Protein AF-A0A6A3EQ12-F1 (afdb_monomer)

Nearest PDB structures (foldseek):
  4ayx-assembly1_A  TM=7.016E-01  e=2.281E-07  Homo sapiens
  6uzl-assembly1_B  TM=5.992E-01  e=1.467E-06  Escherichia coli
  8qoe-assembly1_A  TM=7.343E-01  e=1.230E-05  Bacillus subtilis
  3g6b-assembly1_A  TM=2.646E-01  e=1.645E+00  Thermotoga maritima
  8i4v-assembly1_B  TM=2.136E-01  e=8.240E-01  Saccharomyces cerevisiae S288C

Solvent-accessible surface area (backbone atoms only — not comparable to full-atom values): 14958 Å² total; per-residue (Å²): 110,93,57,56,38,71,76,58,48,55,32,85,88,37,32,67,72,63,39,53,54,46,48,53,51,29,48,50,45,51,48,50,54,52,58,50,46,51,52,45,51,51,52,51,53,51,50,51,52,52,40,51,54,53,23,49,70,63,32,55,69,62,41,50,53,51,58,66,49,43,62,56,53,51,49,47,51,50,52,52,52,50,51,54,51,50,51,52,50,51,61,76,62,34,63,37,57,52,51,35,49,51,53,49,51,54,47,61,78,40,40,69,58,38,62,74,69,64,41,58,67,61,51,51,51,54,42,49,52,30,48,52,57,40,50,55,51,49,48,54,50,48,52,53,48,49,51,52,50,50,51,46,54,46,52,53,53,51,52,53,51,51,52,52,53,54,51,49,50,36,38,74,73,64,78,42,54,70,65,40,54,52,51,39,50,49,42,54,50,55,46,52,52,53,54,50,61,53,59,78,71,62,74,58,65,72,58,45,53,49,27,49,52,54,52,48,55,59,69,73,53,78,42,96,56,51,84,80,57,84,81,74,88,82,74,96,73,82,91,79,87,83,86,73,79,72,49,81,64,78,68,88,65,62,83,76,84,72,75,61,82,68,77

InterPro domains:
  IPR011527 ABC transporter type 1, transmembrane domain [PF00664] (1-190)
  IPR011527 ABC transporter type 1, transmembrane domain [PS50929] (1-207)
  IPR036640 ABC transporter type 1, transmembrane domain superfamily [G3DSA:1.20.1560.10] (1-230)
  IPR036640 ABC transporter type 1, transmembrane domain superfamily [SSF90123] (1-224)
  IPR039421 Type 1 protein exporter [PTHR43394] (1-247)

pLDDT: mean 83.01, std 10.3, range [41.69, 94.12]

Foldseek 3Di:
DVQADPLVCLDPVNPPVVVVVLLVVLVVLLVCQVVVVVVLVVVLVVLVVVLLVQLCVQDPVLSVLCVVCVVVLVVLVVVLVVLVVVLVVCLVVLVLVVVLVVLVVVCVVCVVVCVVVVCVVVSVVSSVVSVVVSVVVVVVSVVVSVVSVVVSVVVVVVSVVVSCVVVVVCCVVVVHPPVSSVSSVVSVVVSVVSVVVSVVSDDDVVSSVVSVCSNCVVVVDDHPDGPPDPPDDDDPDDPPDDDDDQDWDDRDNPPDDDTPGGD

Organism: NCBI:txid53985

Sequence (263 aa):
MMRQEVGWFDLKENASGSLVSRLATDSAILQSMTSDFLNRSLMTATTFIIIFAIAFYYSWQMTLLMIATTPFLVGVNRIRLQHMAGQMNAKKNNDADAAAATLLSEAIDSIRTVASFGMEKSLVAQYTSFLNVSNEQDKKAGVSGGVAFGLSQGMTFWVLSFVFYIGGIWVSHGTITFEDLFVVLMVFMLGSFSVSMASHGSVDGSKAKRAAANVFKIIDRVPEIDATSTAGVVLPSIQGDIDFQAAHLRVPDAAARHHLPGL

Structure (mmCIF, N/CA/C/O backbone):
data_AF-A0A6A3EQ12-F1
#
_entry.id   AF-A0A6A3EQ12-F1
#
loop_
_atom_site.group_PDB
_atom_site.id
_atom_site.type_symbol
_atom_site.label_atom_id
_atom_site.label_alt_id
_atom_site.label_comp_id
_atom_site.label_asym_id
_atom_site.label_entity_id
_atom_site.label_seq_id
_atom_site.pdbx_PDB_ins_code
_atom_site.Cartn_x
_atom_site.Cartn_y
_atom_site.Cartn_z
_atom_site.occupancy
_atom_site.B_iso_or_equiv
_atom_site.auth_seq_id
_atom_site.auth_comp_id
_atom_site.auth_asym_id
_atom_site.auth_atom_id
_atom_site.pdbx_PDB_model_num
ATOM 1 N N . MET A 1 1 ? 10.908 -16.886 -27.172 1.00 76.12 1 MET A N 1
ATOM 2 C CA . MET A 1 1 ? 12.04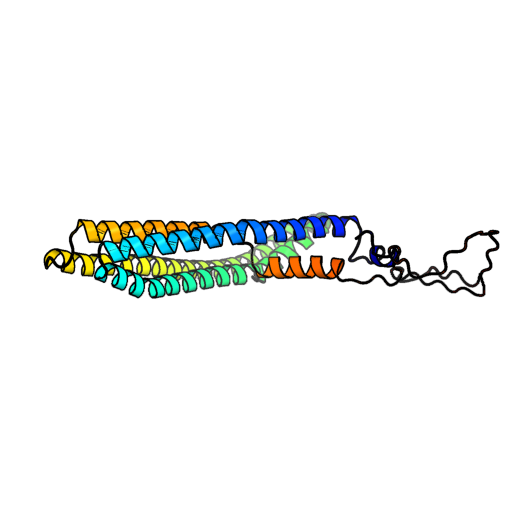6 -16.120 -27.733 1.00 76.12 1 MET A CA 1
ATOM 3 C C . MET A 1 1 ? 12.713 -16.841 -28.894 1.00 76.12 1 MET A C 1
ATOM 5 O O . MET A 1 1 ? 12.809 -16.229 -29.939 1.00 76.12 1 MET A O 1
ATOM 9 N N . MET A 1 2 ? 13.075 -18.125 -28.774 1.00 83.25 2 MET A N 1
ATOM 10 C CA . MET A 1 2 ? 13.743 -18.889 -29.854 1.00 83.25 2 MET A CA 1
ATOM 11 C C . MET A 1 2 ? 12.960 -19.006 -31.177 1.00 83.25 2 MET A C 1
ATOM 13 O O . MET A 1 2 ? 13.541 -19.339 -32.198 1.00 83.25 2 MET A O 1
ATOM 17 N N . ARG A 1 3 ? 11.647 -18.750 -31.159 1.00 84.19 3 ARG A N 1
ATOM 18 C CA . ARG A 1 3 ? 10.779 -18.750 -32.345 1.00 84.19 3 ARG A CA 1
ATOM 19 C C . ARG A 1 3 ? 10.830 -17.434 -33.141 1.00 84.19 3 ARG A C 1
ATOM 21 O O . ARG A 1 3 ? 10.355 -17.402 -34.263 1.00 84.19 3 ARG A O 1
ATOM 28 N N . GLN A 1 4 ? 11.356 -16.353 -32.559 1.00 85.81 4 GLN A N 1
ATOM 29 C CA . GLN A 1 4 ? 11.363 -15.031 -33.192 1.00 85.81 4 GLN A CA 1
ATOM 30 C C . GLN A 1 4 ? 12.498 -14.922 -34.226 1.00 85.81 4 GLN A C 1
ATOM 32 O O . GLN A 1 4 ? 13.574 -15.485 -34.026 1.00 85.81 4 GLN A O 1
ATOM 37 N N . GLU A 1 5 ? 12.263 -14.199 -35.318 1.00 85.19 5 GLU A N 1
ATOM 38 C CA . GLU A 1 5 ? 13.224 -14.005 -36.405 1.00 85.19 5 GLU A CA 1
ATOM 39 C C . GLU A 1 5 ? 14.349 -13.014 -36.055 1.00 85.19 5 GLU A C 1
ATOM 41 O O . GLU A 1 5 ? 14.218 -12.183 -35.157 1.00 85.19 5 GLU A O 1
ATOM 46 N N . VAL A 1 6 ? 15.455 -13.064 -36.806 1.00 83.62 6 VAL A N 1
ATOM 47 C CA . VAL A 1 6 ? 16.656 -12.241 -36.551 1.00 83.62 6 VAL A CA 1
ATOM 48 C C . VAL A 1 6 ? 16.343 -10.740 -36.575 1.00 83.62 6 VAL A C 1
ATOM 50 O O . VAL A 1 6 ? 16.742 -10.023 -35.662 1.00 83.62 6 VAL A O 1
ATOM 53 N N . GLY A 1 7 ? 15.531 -10.280 -37.534 1.00 80.88 7 GLY A N 1
ATOM 54 C CA . GLY A 1 7 ? 15.150 -8.866 -37.645 1.00 80.88 7 GLY A CA 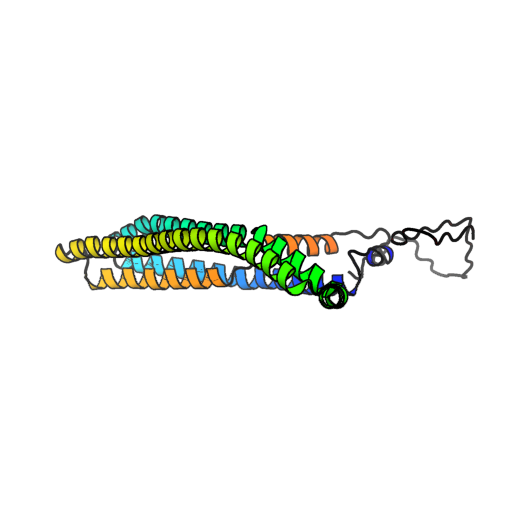1
ATOM 55 C C . GLY A 1 7 ? 14.368 -8.326 -36.441 1.00 80.88 7 GLY A C 1
ATOM 56 O O . GLY A 1 7 ? 14.345 -7.119 -36.211 1.00 80.88 7 GLY A O 1
ATOM 57 N N . TRP A 1 8 ? 13.760 -9.199 -35.631 1.00 83.00 8 TRP A N 1
ATOM 58 C CA . TRP A 1 8 ? 13.114 -8.794 -34.385 1.00 83.00 8 TRP A CA 1
ATOM 59 C C . TRP A 1 8 ? 14.125 -8.456 -33.286 1.00 83.00 8 TRP A C 1
ATOM 61 O O . TRP A 1 8 ? 13.878 -7.533 -32.508 1.00 83.00 8 TRP A O 1
ATOM 71 N N . PHE A 1 9 ? 15.248 -9.179 -33.229 1.00 84.81 9 PHE A N 1
ATOM 72 C CA . PHE A 1 9 ? 16.345 -8.925 -32.289 1.00 84.81 9 PHE A CA 1
ATOM 73 C C . PHE A 1 9 ? 17.201 -7.722 -32.689 1.00 84.81 9 PHE A C 1
ATOM 75 O O . PHE A 1 9 ? 17.833 -7.128 -31.816 1.00 84.81 9 PHE A O 1
ATOM 82 N N . ASP A 1 10 ? 17.192 -7.354 -33.973 1.00 81.81 10 ASP A N 1
ATOM 83 C CA . ASP A 1 10 ? 17.890 -6.166 -34.463 1.00 81.81 10 ASP A CA 1
ATOM 84 C C . ASP A 1 10 ? 17.254 -4.871 -33.938 1.00 81.81 10 ASP A C 1
ATOM 86 O O . ASP A 1 10 ? 17.959 -3.891 -33.756 1.00 81.81 10 ASP A O 1
ATOM 90 N N . LEU A 1 11 ? 15.953 -4.854 -33.619 1.00 80.00 11 LEU A N 1
ATOM 91 C CA . LEU A 1 11 ? 15.287 -3.670 -33.066 1.00 80.00 11 LEU A CA 1
ATOM 92 C C . LEU A 1 11 ? 15.929 -3.230 -31.740 1.00 80.00 11 LEU A C 1
ATOM 94 O O . LEU A 1 11 ? 16.000 -4.013 -30.790 1.00 80.00 11 LEU A O 1
ATOM 98 N N . LYS A 1 12 ? 16.262 -1.935 -31.612 1.00 75.56 12 LYS A N 1
ATOM 99 C CA . LYS A 1 12 ? 16.800 -1.342 -30.361 1.00 75.56 12 LYS A CA 1
ATOM 100 C C . LYS A 1 12 ? 16.021 -1.703 -29.089 1.00 75.56 12 LYS A C 1
ATOM 102 O O . LYS A 1 12 ? 16.614 -1.821 -28.018 1.00 75.56 12 LYS A O 1
ATOM 107 N N . GLU A 1 13 ? 14.703 -1.865 -29.185 1.00 75.19 13 GLU A N 1
ATOM 108 C CA . GLU A 1 13 ? 13.840 -2.226 -28.050 1.00 75.19 13 GLU A CA 1
ATOM 109 C C . GLU A 1 13 ? 14.015 -3.681 -27.577 1.00 75.19 13 GLU A C 1
ATOM 111 O O . GLU A 1 13 ? 13.716 -3.985 -26.420 1.00 75.19 13 GLU A O 1
ATOM 116 N N . ASN A 1 14 ? 14.513 -4.566 -28.445 1.00 81.12 14 ASN A N 1
ATOM 117 C CA . ASN A 1 14 ? 14.609 -6.013 -28.234 1.00 81.12 14 ASN A CA 1
ATOM 118 C C . ASN A 1 14 ? 16.056 -6.514 -28.139 1.00 81.12 14 ASN A C 1
ATOM 120 O O . ASN A 1 14 ? 16.300 -7.715 -28.279 1.00 81.12 14 ASN A O 1
ATOM 124 N N . ALA A 1 15 ? 17.010 -5.614 -27.878 1.00 81.81 15 ALA A N 1
ATOM 125 C CA . ALA A 1 15 ? 18.405 -5.980 -27.682 1.00 81.81 15 ALA A CA 1
ATOM 126 C C . ALA A 1 15 ? 18.526 -7.143 -26.677 1.00 81.81 15 ALA A C 1
ATOM 128 O O . ALA A 1 15 ? 17.951 -7.115 -25.588 1.00 81.81 15 ALA A O 1
ATOM 129 N N . SER A 1 16 ? 19.281 -8.179 -27.038 1.00 79.69 16 SER A N 1
ATOM 130 C CA . SER A 1 16 ? 19.284 -9.473 -26.338 1.00 79.69 16 SER A CA 1
ATOM 131 C C . SER A 1 16 ? 19.508 -9.366 -24.821 1.00 79.69 16 SER A C 1
ATOM 133 O O . SER A 1 16 ? 18.798 -10.003 -24.044 1.00 79.69 16 SER A O 1
ATOM 135 N N . GLY A 1 17 ? 20.437 -8.514 -24.377 1.00 83.19 17 GLY A N 1
ATOM 136 C CA . GLY A 1 17 ? 20.725 -8.308 -22.953 1.00 83.19 17 GLY A CA 1
ATOM 137 C C . GLY A 1 17 ? 19.593 -7.623 -22.176 1.00 83.19 17 GLY A C 1
ATOM 138 O O . GLY A 1 17 ? 19.236 -8.067 -21.082 1.00 83.19 17 GLY A O 1
ATOM 139 N N . SER A 1 18 ? 18.993 -6.566 -22.735 1.00 82.50 18 SER A N 1
ATOM 140 C CA . SER A 1 18 ? 17.875 -5.864 -22.087 1.00 82.50 18 SER A CA 1
ATOM 141 C C . SER A 1 18 ? 16.617 -6.728 -22.080 1.00 82.50 18 SER A C 1
ATOM 143 O O . SER A 1 18 ? 15.884 -6.744 -21.093 1.00 82.50 18 SER A O 1
ATOM 145 N N . LEU A 1 19 ? 16.405 -7.501 -23.142 1.00 84.44 19 LEU A N 1
ATOM 146 C CA . LEU A 1 19 ? 15.268 -8.388 -23.309 1.00 84.44 19 LEU A CA 1
ATOM 147 C C . LEU A 1 19 ? 15.289 -9.557 -22.311 1.00 84.44 19 LEU A C 1
ATOM 149 O O . LEU A 1 19 ? 14.269 -9.829 -21.679 1.00 84.44 19 LEU A O 1
ATOM 153 N N . VAL A 1 20 ? 16.438 -10.216 -22.123 1.00 86.88 20 VAL A N 1
ATOM 154 C CA . VAL A 1 20 ? 16.589 -11.299 -21.132 1.00 86.88 20 VAL A CA 1
ATOM 155 C C . VAL A 1 20 ? 16.398 -10.765 -19.714 1.00 86.88 20 VAL A C 1
ATOM 157 O O . VAL A 1 20 ? 15.656 -11.359 -18.934 1.00 86.88 20 VAL A O 1
ATOM 160 N N . SER A 1 21 ? 17.001 -9.617 -19.391 1.00 87.25 21 SER A N 1
ATOM 161 C CA . SER A 1 21 ? 16.841 -8.975 -18.080 1.00 87.25 21 SER A CA 1
ATOM 162 C C . SER A 1 21 ? 15.386 -8.572 -17.806 1.00 87.25 21 SER A C 1
ATOM 164 O O . SER A 1 21 ? 14.837 -8.856 -16.735 1.00 87.25 21 SER A O 1
ATOM 166 N N . ARG A 1 22 ? 14.716 -7.977 -18.802 1.00 87.06 22 ARG A N 1
ATOM 167 C CA . ARG A 1 22 ? 13.302 -7.600 -18.718 1.00 87.06 22 ARG A CA 1
ATOM 168 C C . ARG A 1 22 ? 12.408 -8.820 -18.567 1.00 87.06 22 ARG A C 1
ATOM 170 O O . ARG A 1 22 ? 11.538 -8.802 -17.708 1.00 87.06 22 ARG A O 1
ATOM 177 N N . LEU A 1 23 ? 12.637 -9.885 -19.335 1.00 86.81 23 LEU A N 1
ATOM 178 C CA . LEU A 1 23 ? 11.857 -11.114 -19.213 1.00 86.81 23 LEU A CA 1
ATOM 179 C C . LEU A 1 23 ? 12.059 -11.771 -17.846 1.00 86.81 23 LEU A C 1
ATOM 181 O O . LEU A 1 23 ? 11.077 -12.190 -17.243 1.00 86.81 23 LEU A O 1
ATOM 185 N N . ALA A 1 24 ? 13.293 -11.843 -17.340 1.00 88.69 24 ALA A N 1
ATOM 186 C CA . ALA A 1 24 ? 13.573 -12.377 -16.009 1.00 88.69 24 ALA A CA 1
ATOM 187 C C . ALA A 1 24 ? 12.832 -11.578 -14.925 1.00 88.69 24 ALA A C 1
ATOM 189 O O . ALA A 1 24 ? 12.159 -12.158 -14.075 1.00 88.69 24 ALA A O 1
ATOM 190 N N . THR A 1 25 ? 12.882 -10.246 -15.012 1.00 89.50 25 THR A N 1
ATOM 191 C CA . THR A 1 25 ? 12.179 -9.347 -14.087 1.00 89.50 25 THR A CA 1
ATOM 192 C C . THR A 1 25 ? 10.659 -9.491 -14.193 1.00 89.50 25 THR A C 1
ATOM 194 O O . THR A 1 25 ? 9.993 -9.705 -13.183 1.00 89.50 25 THR A O 1
ATOM 197 N N . ASP A 1 26 ? 10.098 -9.418 -15.402 1.00 88.56 26 ASP A N 1
ATOM 198 C CA . ASP A 1 26 ? 8.654 -9.517 -15.641 1.00 88.56 26 ASP A CA 1
ATOM 199 C C . ASP A 1 26 ? 8.117 -10.905 -15.243 1.00 88.56 26 ASP A C 1
ATOM 201 O O . ASP A 1 26 ? 7.038 -11.010 -14.660 1.00 88.56 26 ASP A O 1
ATOM 205 N N . SER A 1 27 ? 8.895 -11.970 -15.462 1.00 86.69 27 SER A N 1
ATOM 206 C CA . SER A 1 27 ? 8.552 -13.334 -15.036 1.00 86.69 27 SER A CA 1
ATOM 207 C C . SER A 1 27 ? 8.594 -13.487 -13.516 1.00 86.69 27 SER A C 1
ATOM 209 O O . SER A 1 27 ? 7.686 -14.087 -12.949 1.00 86.69 27 SER A O 1
ATOM 211 N N . ALA A 1 28 ? 9.588 -12.907 -12.834 1.00 86.56 28 ALA A N 1
ATOM 212 C CA . ALA A 1 28 ? 9.642 -12.894 -11.370 1.00 86.56 28 ALA A CA 1
ATOM 213 C C . ALA A 1 28 ? 8.466 -12.106 -10.764 1.00 86.56 28 ALA A C 1
ATOM 215 O O . ALA A 1 28 ? 7.872 -12.520 -9.764 1.00 86.56 28 ALA A O 1
ATOM 216 N N . ILE A 1 29 ? 8.076 -10.996 -11.399 1.00 86.44 29 ILE A N 1
ATOM 217 C CA . ILE A 1 29 ? 6.879 -10.232 -11.030 1.00 86.44 29 ILE A CA 1
ATOM 218 C C . ILE A 1 29 ? 5.622 -11.091 -11.201 1.00 86.44 29 ILE A C 1
ATOM 220 O O . ILE A 1 29 ? 4.793 -11.108 -10.300 1.00 86.44 29 ILE A O 1
ATOM 224 N N . LEU A 1 30 ? 5.479 -11.826 -12.308 1.00 84.94 30 LEU A N 1
ATOM 225 C CA . LEU A 1 30 ? 4.340 -12.726 -12.535 1.00 84.94 30 LEU A CA 1
ATOM 226 C C . LEU A 1 30 ? 4.305 -13.908 -11.563 1.00 84.94 30 LEU A C 1
ATOM 228 O O . LEU A 1 30 ? 3.231 -14.273 -11.082 1.00 84.94 30 LEU A O 1
ATOM 232 N N . GLN A 1 31 ? 5.466 -14.493 -11.262 1.00 84.38 31 GLN A N 1
ATOM 233 C CA . GLN A 1 31 ? 5.587 -15.592 -10.313 1.00 84.38 31 GLN A CA 1
ATOM 234 C C . GLN A 1 31 ? 5.157 -15.138 -8.920 1.00 84.38 31 GLN A C 1
ATOM 236 O O . GLN A 1 31 ? 4.226 -15.718 -8.373 1.00 84.38 31 GLN A O 1
ATOM 241 N N . SER A 1 32 ? 5.760 -14.065 -8.396 1.00 81.38 32 SER A N 1
ATOM 242 C CA . SER A 1 32 ? 5.384 -13.490 -7.094 1.00 81.38 32 SER A CA 1
ATOM 243 C C . SER A 1 32 ? 3.916 -13.059 -7.065 1.00 81.38 32 SER A C 1
ATOM 245 O O . SER A 1 32 ? 3.204 -13.320 -6.099 1.00 81.38 32 SER A O 1
ATOM 247 N N . MET A 1 33 ? 3.404 -12.489 -8.159 1.00 78.75 33 MET A N 1
ATOM 248 C CA . MET A 1 33 ? 1.980 -12.189 -8.291 1.00 78.75 33 MET A CA 1
ATOM 249 C C . MET A 1 33 ? 1.083 -13.413 -8.251 1.00 78.75 33 MET A C 1
ATOM 251 O O . MET A 1 33 ? -0.045 -13.283 -7.812 1.00 78.75 33 MET A O 1
ATOM 255 N N . THR A 1 34 ? 1.512 -14.570 -8.735 1.00 80.00 34 THR A N 1
ATOM 256 C CA . THR A 1 34 ? 0.642 -15.750 -8.772 1.00 80.00 34 THR A CA 1
ATOM 257 C C . THR A 1 34 ? 0.751 -16.532 -7.469 1.00 80.00 34 THR A C 1
ATOM 259 O O . THR A 1 34 ? -0.265 -16.812 -6.836 1.00 80.00 34 THR A O 1
ATOM 262 N N . SER A 1 35 ? 1.973 -16.850 -7.029 1.00 80.25 35 SER A N 1
ATOM 263 C CA . SER A 1 35 ? 2.209 -17.639 -5.817 1.00 80.25 35 SER A CA 1
ATOM 264 C C . SER A 1 35 ? 1.856 -16.863 -4.554 1.00 80.25 35 SER A C 1
ATOM 266 O O . SER A 1 35 ? 1.112 -17.357 -3.703 1.00 80.25 35 SER A O 1
ATOM 268 N N . ASP A 1 36 ? 2.351 -15.632 -4.431 1.00 78.50 36 ASP A N 1
ATOM 269 C CA . ASP A 1 36 ? 2.291 -14.914 -3.161 1.00 78.50 36 ASP A CA 1
ATOM 270 C C . ASP A 1 36 ? 0.933 -14.252 -2.984 1.00 78.50 36 ASP A C 1
ATOM 272 O O . ASP A 1 36 ? 0.403 -14.234 -1.875 1.00 78.50 36 ASP A O 1
ATOM 276 N N . PHE A 1 37 ? 0.326 -13.756 -4.066 1.00 78.62 37 PHE A N 1
ATOM 277 C CA . PHE A 1 37 ? -1.033 -13.220 -4.017 1.00 78.62 37 PHE A CA 1
ATOM 278 C C . PHE A 1 37 ? -2.052 -14.300 -3.667 1.00 78.62 37 PHE A C 1
ATOM 280 O O . PHE A 1 37 ? -2.916 -14.051 -2.829 1.00 78.62 37 PHE A O 1
ATOM 287 N N . LEU A 1 38 ? -1.967 -15.485 -4.286 1.00 79.50 38 LEU A N 1
ATOM 288 C CA . LEU A 1 38 ? -2.920 -16.560 -4.025 1.00 79.50 38 LEU A CA 1
ATOM 289 C C . LEU A 1 38 ? -2.797 -17.042 -2.578 1.00 79.50 38 LEU A C 1
ATOM 291 O O . LEU A 1 38 ? -3.804 -17.133 -1.878 1.00 79.50 38 LEU A O 1
ATOM 295 N N . ASN A 1 39 ? -1.564 -17.252 -2.106 1.00 83.31 39 ASN A N 1
ATOM 296 C CA . ASN A 1 39 ? -1.304 -17.630 -0.722 1.00 83.31 39 ASN A CA 1
ATOM 297 C C . ASN A 1 39 ? -1.806 -16.560 0.264 1.00 83.31 39 ASN A C 1
ATOM 299 O O . ASN A 1 39 ? -2.578 -16.854 1.176 1.00 83.31 39 ASN A O 1
ATOM 303 N N . ARG A 1 40 ? -1.448 -15.286 0.050 1.00 80.38 40 ARG A N 1
ATOM 304 C CA . ARG A 1 40 ? -1.891 -14.175 0.911 1.00 80.38 40 ARG A CA 1
ATOM 305 C C . ARG A 1 40 ? -3.404 -13.993 0.892 1.00 80.38 40 ARG A C 1
ATOM 307 O O . ARG A 1 40 ? -3.983 -13.723 1.941 1.00 80.38 40 ARG A O 1
ATOM 314 N N . SER A 1 41 ? -4.047 -14.139 -0.263 1.00 81.31 41 SER A N 1
ATOM 315 C CA . SER A 1 41 ? -5.503 -14.019 -0.391 1.00 81.31 41 SER A CA 1
ATOM 316 C C . SER A 1 41 ? -6.212 -15.139 0.357 1.00 81.31 41 SER A C 1
ATOM 318 O O . SER A 1 41 ? -7.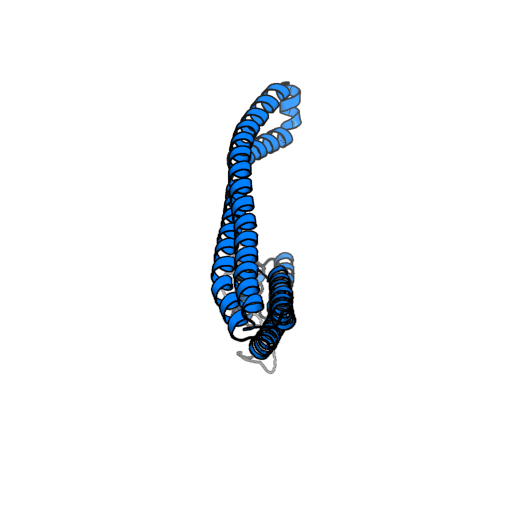140 -14.868 1.116 1.00 81.31 41 SER A O 1
ATOM 320 N N . LEU A 1 42 ? -5.736 -16.379 0.212 1.00 86.50 42 LEU A N 1
ATOM 321 C CA . LEU A 1 42 ? -6.283 -17.532 0.921 1.00 86.50 42 LEU A CA 1
ATOM 322 C C . LEU A 1 42 ? -6.096 -17.397 2.437 1.00 86.50 42 LEU A C 1
ATOM 324 O O . LEU A 1 42 ? -7.045 -17.597 3.195 1.00 86.50 42 LEU A O 1
ATOM 328 N N . MET A 1 43 ? -4.901 -16.999 2.877 1.00 86.44 43 MET A N 1
ATOM 329 C CA . MET A 1 43 ? -4.599 -16.756 4.287 1.00 86.44 43 MET A CA 1
ATOM 330 C C . MET A 1 43 ? -5.493 -15.647 4.854 1.00 86.44 43 MET A C 1
ATOM 332 O O . MET A 1 43 ? -6.113 -15.831 5.895 1.00 86.44 43 MET A O 1
ATOM 336 N N . THR A 1 44 ? -5.626 -14.522 4.147 1.00 85.25 44 THR A N 1
ATOM 337 C CA . THR A 1 44 ? -6.463 -13.394 4.583 1.00 85.25 44 THR A CA 1
ATOM 338 C C . THR A 1 44 ? -7.936 -13.794 4.665 1.00 85.25 44 THR A C 1
ATOM 340 O O . THR A 1 44 ? -8.585 -13.504 5.667 1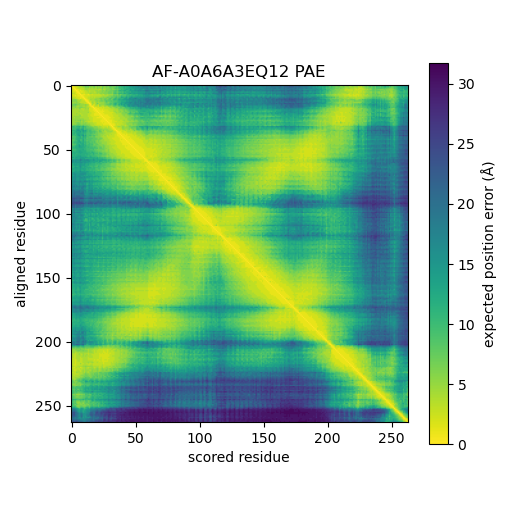.00 85.25 44 THR A O 1
ATOM 343 N N . ALA A 1 45 ? -8.457 -14.506 3.660 1.00 88.62 45 ALA A N 1
ATOM 344 C CA . ALA A 1 45 ? -9.836 -14.990 3.652 1.00 88.62 45 ALA A CA 1
ATOM 345 C C . ALA A 1 45 ? -10.106 -15.967 4.806 1.00 88.62 45 ALA A C 1
ATOM 347 O O . ALA A 1 45 ? -11.088 -15.810 5.528 1.00 88.62 45 ALA A O 1
ATOM 348 N N . THR A 1 46 ? -9.204 -16.926 5.026 1.00 89.75 46 THR A N 1
ATOM 349 C CA . THR A 1 46 ? -9.312 -17.908 6.117 1.00 89.75 46 THR A CA 1
ATOM 350 C C . THR A 1 46 ? -9.285 -17.217 7.479 1.00 89.75 46 THR A C 1
ATOM 352 O O . THR A 1 46 ? -10.147 -17.471 8.318 1.00 89.75 46 THR A O 1
ATOM 355 N N . THR A 1 47 ? -8.354 -16.282 7.681 1.00 89.31 47 THR A N 1
ATOM 356 C CA . THR A 1 47 ? -8.255 -15.498 8.916 1.00 89.31 47 THR A CA 1
ATOM 357 C C . THR A 1 47 ? -9.525 -14.688 9.168 1.00 89.31 47 THR A C 1
ATOM 359 O O . THR A 1 47 ? -10.053 -14.733 10.275 1.00 89.31 47 THR A O 1
ATOM 362 N N . PHE A 1 48 ? -10.076 -14.013 8.153 1.00 88.19 48 PHE A N 1
ATOM 363 C CA . PHE A 1 48 ? -11.344 -13.288 8.290 1.00 88.19 48 PHE A CA 1
ATOM 364 C C . PHE A 1 48 ? -12.500 -14.198 8.709 1.00 88.19 48 PHE A C 1
ATOM 366 O O . PHE A 1 48 ? -13.250 -13.838 9.615 1.00 88.19 48 PHE A O 1
ATOM 373 N N . ILE A 1 49 ? -12.634 -15.374 8.089 1.00 91.75 49 ILE A N 1
ATOM 374 C CA . ILE A 1 49 ? -13.688 -16.338 8.430 1.00 91.75 49 ILE A CA 1
ATOM 375 C C . ILE A 1 49 ? -13.570 -16.760 9.898 1.00 91.75 49 ILE A C 1
ATOM 377 O O . ILE A 1 49 ? -14.565 -16.736 10.619 1.00 91.75 49 ILE A O 1
ATOM 381 N N . ILE A 1 50 ? -12.359 -17.085 10.359 1.00 92.00 50 ILE A N 1
ATOM 382 C CA . ILE A 1 50 ? -12.107 -17.501 11.745 1.00 92.00 50 ILE A CA 1
ATOM 383 C C . ILE A 1 50 ? -12.429 -16.366 12.730 1.00 92.00 50 ILE A C 1
ATOM 385 O O . ILE A 1 50 ? -13.103 -16.597 13.731 1.00 92.00 50 ILE A O 1
ATOM 389 N N . ILE A 1 51 ? -12.004 -15.135 12.434 1.00 91.88 51 ILE A N 1
ATOM 390 C CA . ILE A 1 51 ? -12.262 -13.953 13.276 1.00 91.88 51 ILE A CA 1
ATOM 391 C C . ILE A 1 51 ? -13.757 -13.718 13.433 1.00 91.88 51 ILE A C 1
ATOM 393 O O . ILE A 1 51 ? -14.235 -13.572 14.555 1.00 91.88 51 ILE A O 1
ATOM 397 N N . PHE A 1 52 ? -14.499 -13.690 12.324 1.00 91.06 52 PHE A N 1
ATOM 398 C CA . PHE A 1 52 ? -15.939 -13.471 12.380 1.00 91.06 52 PHE A CA 1
ATOM 399 C C . PHE A 1 52 ? -16.654 -14.623 13.084 1.00 91.06 52 PHE A C 1
ATOM 401 O O . PHE A 1 52 ? -17.523 -14.360 13.908 1.00 91.06 52 PHE A O 1
ATOM 408 N N . ALA A 1 53 ? -16.267 -15.876 12.830 1.00 93.88 53 ALA A N 1
ATOM 409 C CA . ALA A 1 53 ? -16.857 -17.030 13.503 1.00 93.88 53 ALA A CA 1
ATOM 410 C C . ALA A 1 53 ? -16.693 -16.950 15.030 1.00 93.88 53 ALA A C 1
ATOM 412 O O . ALA A 1 53 ? -17.672 -17.106 15.757 1.00 93.88 53 ALA A O 1
ATOM 413 N N . ILE A 1 54 ? -15.483 -16.643 15.514 1.00 92.88 54 ILE A N 1
ATOM 414 C CA . ILE A 1 54 ? -15.217 -16.492 16.951 1.00 92.88 54 ILE A CA 1
ATOM 415 C C . ILE A 1 54 ? -15.966 -15.275 17.508 1.00 92.88 54 ILE A C 1
ATOM 417 O O . ILE A 1 54 ? -16.624 -15.381 18.538 1.00 92.88 54 ILE A O 1
ATOM 421 N N . ALA A 1 55 ? -15.928 -14.128 16.828 1.00 92.00 55 ALA A N 1
ATOM 422 C CA . ALA A 1 55 ? -16.577 -12.915 17.319 1.00 92.00 55 ALA A CA 1
ATOM 423 C C . ALA A 1 55 ? -18.103 -13.082 17.463 1.00 92.00 55 ALA A C 1
ATOM 425 O O . ALA A 1 55 ? -18.663 -12.767 18.516 1.00 92.00 55 ALA A O 1
ATOM 426 N N . PHE A 1 56 ? -18.765 -13.650 16.447 1.00 92.88 56 PHE A N 1
ATOM 427 C CA . PHE A 1 56 ? -20.204 -13.922 16.489 1.00 92.88 56 PHE A CA 1
ATOM 428 C C . PHE A 1 56 ? -20.585 -14.982 17.526 1.00 92.88 56 PHE A C 1
ATOM 430 O O . PHE A 1 56 ? -21.682 -14.898 18.075 1.00 92.88 56 PHE A O 1
ATOM 437 N N . TYR A 1 57 ? -19.703 -15.947 17.803 1.00 93.62 57 TYR A N 1
ATOM 438 C CA . TYR A 1 57 ? -19.928 -16.960 18.832 1.00 93.62 57 TYR A CA 1
ATOM 439 C C . TYR A 1 57 ? -19.966 -16.357 20.245 1.00 93.62 57 TYR A C 1
ATOM 441 O O . TYR A 1 57 ? -20.852 -16.698 21.021 1.00 93.62 57 TYR A O 1
ATOM 449 N N . TYR A 1 58 ? -19.046 -15.438 20.565 1.00 91.00 58 TYR A N 1
ATOM 450 C CA . TYR A 1 58 ? -18.978 -14.810 21.892 1.00 91.00 58 TYR A CA 1
ATOM 451 C C . TYR A 1 58 ? -20.014 -13.697 22.083 1.00 91.00 58 TYR A C 1
ATOM 453 O O . TYR A 1 58 ? -20.721 -13.664 23.085 1.00 91.00 58 TYR A O 1
ATOM 461 N N . SER A 1 59 ? -20.127 -12.757 21.139 1.00 91.69 59 SER A N 1
ATOM 462 C CA . SER A 1 59 ? -21.114 -11.680 21.251 1.00 91.69 59 SER A CA 1
ATOM 463 C C . SER A 1 59 ? -21.471 -11.086 19.897 1.00 91.69 59 SER A C 1
ATOM 465 O O . SER A 1 59 ? -20.725 -10.300 19.304 1.00 91.69 59 SER A O 1
ATOM 467 N N . TRP A 1 60 ? -22.681 -11.382 19.429 1.00 92.25 60 TRP A N 1
ATOM 468 C CA . TRP A 1 60 ? -23.206 -10.810 18.190 1.00 92.25 60 TRP A CA 1
ATOM 469 C C . TRP A 1 60 ? -23.363 -9.277 18.262 1.00 92.25 60 TRP A C 1
ATOM 471 O O . TRP A 1 60 ? -23.131 -8.593 17.266 1.00 92.25 60 TRP A O 1
ATOM 481 N N . GLN A 1 61 ? -23.682 -8.718 19.437 1.00 90.94 61 GLN A N 1
ATOM 482 C CA . GLN A 1 61 ? -23.869 -7.273 19.633 1.00 90.94 61 GLN A CA 1
ATOM 483 C C . GLN A 1 61 ? -22.550 -6.501 19.498 1.00 90.94 61 GLN A C 1
ATOM 485 O O . GLN A 1 61 ? -22.484 -5.512 18.764 1.00 90.94 61 GLN A O 1
ATOM 490 N N . MET A 1 62 ? -21.480 -6.974 20.149 1.00 90.25 62 MET A N 1
ATOM 491 C CA . MET A 1 62 ? -20.147 -6.362 20.033 1.00 90.25 62 MET A CA 1
ATOM 492 C C . MET A 1 62 ? -19.582 -6.510 18.624 1.00 90.25 62 MET A C 1
ATOM 494 O O . MET A 1 62 ? -18.965 -5.585 18.097 1.00 90.25 62 MET A O 1
ATOM 498 N N . THR A 1 63 ? -19.845 -7.645 17.978 1.00 91.00 63 THR A N 1
ATOM 499 C CA . THR A 1 63 ? -19.404 -7.889 16.602 1.00 91.00 63 THR A CA 1
ATOM 500 C C . THR A 1 63 ? -20.054 -6.909 15.623 1.00 91.00 63 THR A C 1
ATOM 502 O O . THR A 1 63 ? -19.363 -6.332 14.785 1.00 91.00 63 THR A O 1
ATOM 505 N N . LEU A 1 64 ? -21.357 -6.636 15.761 1.00 90.94 64 LEU A N 1
ATOM 506 C CA . LEU A 1 64 ? -22.051 -5.627 14.950 1.00 90.94 64 LEU A CA 1
ATOM 507 C C . LEU A 1 64 ? -21.506 -4.212 15.177 1.00 90.94 64 LEU A C 1
ATOM 509 O O . LEU A 1 64 ? -21.334 -3.468 14.211 1.00 90.94 64 LEU A O 1
ATOM 513 N N . LEU A 1 65 ? -21.185 -3.850 16.423 1.00 91.62 65 LEU A N 1
ATOM 514 C CA . LEU A 1 65 ? -20.557 -2.565 16.742 1.00 91.62 65 LEU A CA 1
ATOM 515 C C . LEU A 1 65 ? -19.187 -2.417 16.052 1.00 91.62 65 LEU A C 1
ATOM 517 O O . LEU A 1 65 ? -18.887 -1.377 15.460 1.00 91.62 65 LEU A O 1
ATOM 521 N N . MET A 1 66 ? -18.369 -3.471 16.071 1.00 90.38 66 MET A N 1
ATOM 522 C CA . MET A 1 66 ? -17.077 -3.490 15.377 1.00 90.38 66 MET A CA 1
ATOM 523 C C . MET A 1 66 ? -17.246 -3.390 13.856 1.00 90.38 66 MET A C 1
ATOM 525 O O . MET A 1 66 ? -16.555 -2.608 13.202 1.00 90.38 66 MET A O 1
ATOM 529 N N . ILE A 1 67 ? -18.209 -4.112 13.277 1.00 90.69 67 ILE A N 1
ATOM 530 C CA . ILE A 1 67 ? -18.513 -4.028 11.840 1.00 90.69 67 ILE A CA 1
ATOM 531 C C . ILE A 1 67 ? -18.967 -2.614 11.461 1.00 90.69 67 ILE A C 1
ATOM 533 O O . ILE A 1 67 ? -18.519 -2.094 10.444 1.00 90.69 67 ILE A O 1
ATOM 537 N N . ALA A 1 68 ? -19.796 -1.964 12.281 1.00 91.38 68 ALA A N 1
ATOM 538 C CA . ALA A 1 68 ? -20.280 -0.607 12.029 1.00 91.38 68 ALA A CA 1
ATOM 539 C C . ALA A 1 68 ? -19.164 0.452 12.093 1.00 91.38 68 ALA A C 1
ATOM 541 O O . ALA A 1 68 ? -19.171 1.414 11.324 1.00 91.38 68 ALA A O 1
ATOM 542 N N . THR A 1 69 ? -18.176 0.270 12.972 1.00 89.44 69 THR A N 1
ATOM 543 C CA . THR A 1 69 ? -17.034 1.193 13.119 1.00 89.44 69 THR A CA 1
ATOM 544 C C . THR A 1 69 ? -15.898 0.924 12.123 1.00 89.44 69 THR A C 1
ATOM 546 O O . THR A 1 69 ? -15.140 1.835 11.784 1.00 89.44 69 THR A O 1
ATOM 549 N N . THR A 1 70 ? -15.807 -0.291 11.575 1.00 87.00 70 THR A N 1
ATOM 550 C CA . THR A 1 70 ? -14.808 -0.680 10.563 1.00 87.00 70 THR A CA 1
ATOM 551 C C . THR A 1 70 ? -14.784 0.222 9.315 1.00 87.00 70 THR A C 1
ATOM 553 O O . THR A 1 70 ? -13.705 0.718 8.985 1.00 87.00 70 THR A O 1
ATOM 556 N N . PRO A 1 71 ? -15.898 0.500 8.597 1.00 87.81 71 PRO A N 1
ATOM 557 C CA . PRO A 1 71 ? -15.865 1.347 7.400 1.00 87.81 71 PRO A CA 1
ATOM 558 C C . PRO A 1 71 ? -15.416 2.773 7.719 1.00 87.81 71 PRO A C 1
ATOM 560 O O . PRO A 1 71 ? -14.751 3.409 6.902 1.00 87.81 71 PRO A O 1
ATOM 563 N N . PHE A 1 72 ? -15.724 3.252 8.923 1.00 88.06 72 PHE A N 1
ATOM 564 C CA . PHE A 1 72 ? -15.293 4.557 9.387 1.00 88.06 72 PHE A CA 1
ATOM 565 C C . PHE A 1 72 ? -13.764 4.607 9.564 1.00 88.06 72 PHE A C 1
ATOM 567 O O . PHE A 1 72 ? -13.105 5.495 9.020 1.00 88.06 72 PHE A O 1
ATOM 574 N N . LEU A 1 73 ? -13.175 3.595 10.213 1.00 85.81 73 LEU A N 1
ATOM 575 C CA . LEU A 1 73 ? -11.718 3.455 10.319 1.00 85.81 73 LEU A CA 1
ATOM 576 C C . LEU A 1 73 ? -11.051 3.306 8.947 1.00 85.81 73 LEU A C 1
ATOM 578 O O . LEU A 1 73 ? -10.033 3.947 8.682 1.00 85.81 73 LEU A O 1
ATOM 582 N N . VAL A 1 74 ? -11.617 2.498 8.049 1.00 85.44 74 VAL A N 1
ATOM 583 C CA . VAL A 1 74 ? -11.090 2.328 6.685 1.00 85.44 74 VAL A CA 1
ATOM 584 C C . VAL A 1 74 ? -11.126 3.651 5.915 1.00 85.44 74 VAL A C 1
ATOM 586 O O . VAL A 1 74 ? -10.157 3.978 5.229 1.00 85.44 74 VAL A O 1
ATOM 589 N N . GLY A 1 75 ? -12.196 4.439 6.057 1.00 85.12 75 GLY A N 1
ATOM 590 C CA . GLY A 1 75 ? -12.325 5.763 5.448 1.00 85.12 75 GLY A CA 1
ATOM 591 C C . GLY A 1 75 ? -11.222 6.723 5.897 1.00 85.12 75 GLY A C 1
ATOM 592 O O . GLY A 1 75 ? -10.519 7.287 5.057 1.00 85.12 75 GLY A O 1
ATOM 593 N N . VAL A 1 76 ? -11.002 6.834 7.211 1.00 85.00 76 VAL A N 1
ATOM 594 C CA . VAL A 1 76 ? -9.932 7.670 7.788 1.00 85.00 76 VAL A CA 1
ATOM 595 C C . VAL A 1 76 ? -8.552 7.226 7.290 1.00 85.00 76 VAL A C 1
ATOM 597 O O . VAL A 1 76 ? -7.741 8.052 6.868 1.00 85.00 76 VAL A O 1
ATOM 600 N N . ASN A 1 77 ? -8.290 5.917 7.267 1.00 82.62 77 ASN A N 1
ATOM 601 C CA . ASN A 1 77 ? -7.012 5.382 6.795 1.00 82.62 77 ASN A CA 1
ATOM 602 C C . ASN A 1 77 ? -6.791 5.612 5.293 1.00 82.62 77 ASN A C 1
ATOM 604 O O . ASN A 1 77 ? -5.669 5.907 4.880 1.00 82.62 77 ASN A O 1
ATOM 608 N N . ARG A 1 78 ? -7.840 5.536 4.463 1.00 82.12 78 ARG A N 1
ATOM 609 C CA . 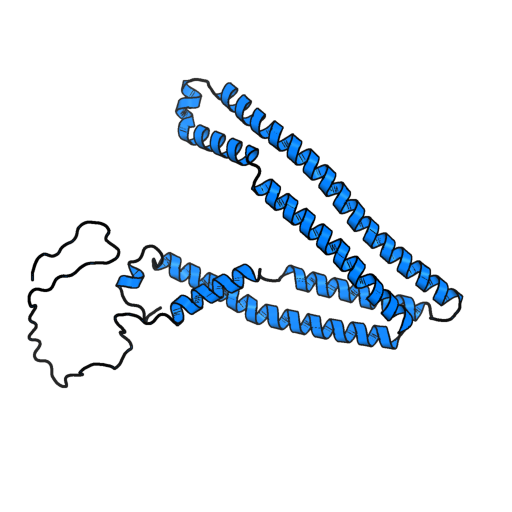ARG A 1 78 ? -7.728 5.863 3.034 1.00 82.12 78 ARG A CA 1
ATOM 610 C C . ARG A 1 78 ? -7.403 7.328 2.801 1.00 82.12 78 ARG A C 1
ATOM 612 O O . ARG A 1 78 ? -6.515 7.609 2.002 1.00 82.12 78 ARG A O 1
ATOM 619 N N . ILE A 1 79 ? -8.080 8.233 3.503 1.00 81.00 79 ILE A N 1
ATOM 620 C CA . ILE A 1 79 ? -7.803 9.672 3.429 1.00 81.00 79 ILE A CA 1
ATOM 621 C C . ILE A 1 79 ? -6.341 9.924 3.816 1.00 81.00 79 ILE A C 1
ATOM 623 O O . ILE A 1 79 ? -5.605 10.551 3.059 1.00 81.00 79 ILE A O 1
ATOM 627 N N . ARG A 1 80 ? -5.866 9.329 4.917 1.00 80.31 80 ARG A N 1
ATOM 628 C CA . ARG A 1 80 ? -4.456 9.403 5.334 1.00 80.31 80 ARG A CA 1
ATOM 629 C C . ARG A 1 80 ? -3.491 8.932 4.241 1.00 80.31 80 ARG A C 1
ATOM 631 O O . ARG A 1 80 ? -2.540 9.645 3.929 1.00 80.31 80 ARG A O 1
ATOM 638 N N . LEU A 1 81 ? -3.729 7.760 3.649 1.00 77.06 81 LEU A N 1
ATOM 639 C CA . LEU A 1 81 ? -2.881 7.219 2.579 1.00 77.06 81 LEU A CA 1
ATOM 640 C C . LEU A 1 81 ? -2.887 8.110 1.330 1.00 77.06 81 LEU A C 1
ATOM 642 O O . LEU A 1 81 ? -1.834 8.328 0.734 1.00 77.06 81 LEU A O 1
ATOM 646 N N . GLN A 1 82 ? -4.044 8.659 0.955 1.00 75.75 82 GLN A N 1
ATOM 647 C CA . GLN A 1 82 ? -4.171 9.582 -0.174 1.00 75.75 82 GLN A CA 1
ATOM 648 C C . GLN A 1 82 ? -3.442 10.901 0.075 1.00 75.75 82 GLN A C 1
ATOM 650 O O . GLN A 1 82 ? -2.726 11.362 -0.809 1.00 75.75 82 GLN A O 1
ATOM 655 N N . HIS A 1 83 ? -3.558 11.481 1.271 1.00 73.56 83 HIS A N 1
ATOM 656 C CA . HIS A 1 83 ? -2.802 12.679 1.638 1.00 73.56 83 HIS A CA 1
ATOM 657 C C . HIS A 1 83 ? -1.294 12.423 1.596 1.00 73.56 83 HIS A C 1
ATOM 659 O O . HIS A 1 83 ? -0.554 13.222 1.027 1.00 73.56 83 HIS A O 1
ATOM 665 N N . MET A 1 84 ? -0.837 11.283 2.119 1.00 71.81 84 MET A N 1
ATOM 666 C CA . MET A 1 84 ? 0.584 10.929 2.122 1.00 71.81 84 MET A CA 1
ATOM 667 C C . MET A 1 84 ? 1.122 10.697 0.700 1.00 71.81 84 MET A C 1
ATOM 669 O O . MET A 1 84 ? 2.206 11.166 0.357 1.00 71.81 84 MET A O 1
ATOM 673 N N . ALA A 1 85 ? 0.349 10.021 -0.155 1.00 69.25 85 ALA A N 1
ATOM 674 C CA . ALA A 1 85 ? 0.690 9.822 -1.562 1.00 69.25 85 ALA A CA 1
ATOM 675 C C . ALA A 1 85 ? 0.668 11.139 -2.354 1.00 69.25 85 ALA A C 1
ATOM 677 O O . ALA A 1 85 ? 1.566 11.389 -3.155 1.00 69.25 85 ALA A O 1
ATOM 678 N N . GLY A 1 86 ? -0.323 12.001 -2.113 1.00 67.88 86 GLY A N 1
ATOM 679 C CA . GLY A 1 86 ? -0.428 13.325 -2.726 1.00 67.88 86 GLY A CA 1
ATOM 680 C C . GLY A 1 86 ? 0.756 14.221 -2.371 1.00 67.88 86 GLY A C 1
ATOM 681 O O . GLY A 1 86 ? 1.329 14.845 -3.257 1.00 67.88 86 GLY A O 1
ATOM 682 N N . GLN A 1 87 ? 1.188 14.214 -1.108 1.00 66.31 87 GLN A N 1
ATOM 683 C CA . GLN A 1 87 ? 2.376 14.946 -0.662 1.00 66.31 87 GLN A CA 1
ATOM 684 C C . GLN A 1 87 ? 3.668 14.386 -1.258 1.00 66.31 87 GLN A C 1
ATOM 686 O O . GLN A 1 87 ? 4.501 15.159 -1.719 1.00 66.31 87 GLN A O 1
ATOM 691 N N . MET A 1 88 ? 3.830 13.060 -1.318 1.00 62.16 88 MET A N 1
ATOM 692 C CA . MET A 1 88 ? 4.992 12.450 -1.977 1.00 62.16 88 MET A CA 1
ATOM 693 C C . MET A 1 88 ? 5.055 12.784 -3.471 1.00 62.16 88 MET A C 1
ATOM 695 O O . MET A 1 88 ? 6.133 13.072 -3.986 1.00 62.16 88 MET A O 1
ATOM 699 N N . ASN A 1 89 ? 3.916 12.779 -4.164 1.00 60.59 89 ASN A N 1
ATOM 700 C CA . ASN A 1 89 ? 3.854 13.148 -5.577 1.00 60.59 89 ASN A CA 1
ATOM 701 C C . ASN A 1 89 ? 4.116 14.643 -5.787 1.00 60.59 89 ASN A C 1
ATOM 703 O O . ASN A 1 89 ? 4.883 14.990 -6.678 1.00 60.59 89 ASN A O 1
ATOM 707 N N . ALA A 1 90 ? 3.552 15.515 -4.947 1.00 61.31 90 ALA A N 1
ATOM 708 C CA . ALA A 1 90 ? 3.821 16.952 -4.988 1.00 61.31 90 ALA A CA 1
ATOM 709 C C . ALA A 1 90 ? 5.306 17.259 -4.740 1.00 61.31 90 ALA A C 1
ATOM 711 O O . ALA A 1 90 ? 5.882 18.086 -5.435 1.00 61.31 90 ALA A O 1
ATOM 712 N N . LYS A 1 91 ? 5.947 16.528 -3.820 1.00 60.03 91 LYS A N 1
ATOM 713 C CA . LYS A 1 91 ? 7.380 16.658 -3.540 1.00 60.03 91 LYS A CA 1
ATOM 714 C C . LYS A 1 91 ? 8.255 16.173 -4.697 1.00 60.03 91 LYS A C 1
ATOM 716 O O . LYS A 1 91 ? 9.273 16.773 -5.008 1.00 60.03 91 LYS A O 1
ATOM 721 N N . LYS A 1 92 ? 7.844 15.096 -5.371 1.00 57.16 92 LYS A N 1
ATOM 722 C CA . LYS A 1 92 ? 8.536 14.568 -6.556 1.00 57.16 92 LYS A CA 1
ATOM 723 C C . LYS A 1 92 ? 8.434 15.501 -7.770 1.00 57.16 92 LYS A C 1
ATOM 725 O O . LYS A 1 92 ? 9.297 15.452 -8.637 1.00 57.16 92 LYS A O 1
ATOM 730 N N . ASN A 1 93 ? 7.394 16.329 -7.806 1.00 57.19 93 ASN A N 1
ATOM 731 C CA . ASN A 1 93 ? 7.138 17.337 -8.832 1.00 57.19 93 ASN A CA 1
ATOM 732 C C . ASN A 1 93 ? 7.513 18.753 -8.363 1.00 57.19 93 ASN A C 1
ATOM 734 O O . ASN A 1 93 ? 6.984 19.732 -8.884 1.00 57.19 93 ASN A O 1
ATOM 738 N N . ASN A 1 94 ? 8.369 18.874 -7.345 1.00 70.12 94 ASN A N 1
ATOM 739 C CA . ASN A 1 94 ? 8.804 20.173 -6.868 1.00 70.12 94 ASN A CA 1
ATOM 740 C C . ASN A 1 94 ? 9.773 20.793 -7.884 1.00 70.12 94 ASN A C 1
ATOM 742 O O . ASN A 1 94 ? 10.966 20.483 -7.898 1.00 70.12 94 ASN A O 1
ATOM 746 N N . ASP A 1 95 ? 9.242 21.661 -8.745 1.00 73.56 95 ASP A N 1
ATOM 747 C CA . ASP A 1 95 ? 9.986 22.327 -9.820 1.00 73.56 95 ASP A CA 1
ATOM 748 C C . ASP A 1 95 ? 11.220 23.084 -9.302 1.00 73.56 95 ASP A C 1
ATOM 750 O O . ASP A 1 95 ? 12.222 23.188 -10.007 1.00 73.56 95 ASP A O 1
ATOM 754 N N . ALA A 1 96 ? 11.189 23.567 -8.054 1.00 75.88 96 ALA A N 1
ATOM 755 C CA . ALA A 1 96 ? 12.322 24.248 -7.432 1.00 75.88 96 ALA A CA 1
ATOM 756 C C . ALA A 1 96 ? 13.490 23.294 -7.123 1.00 75.88 96 ALA A C 1
ATOM 758 O O . ALA A 1 96 ? 14.645 23.651 -7.356 1.00 75.88 96 ALA A O 1
ATOM 759 N N . ASP A 1 97 ? 13.207 22.074 -6.655 1.00 80.81 97 ASP A N 1
ATOM 760 C CA . ASP A 1 97 ? 14.238 21.056 -6.410 1.00 80.81 97 ASP A CA 1
ATOM 761 C C . ASP A 1 97 ? 14.802 20.523 -7.731 1.00 80.81 97 ASP A C 1
ATOM 763 O O . ASP A 1 97 ? 16.009 20.309 -7.853 1.00 80.81 97 ASP A O 1
ATOM 767 N N . ALA A 1 98 ? 13.943 20.359 -8.742 1.00 84.50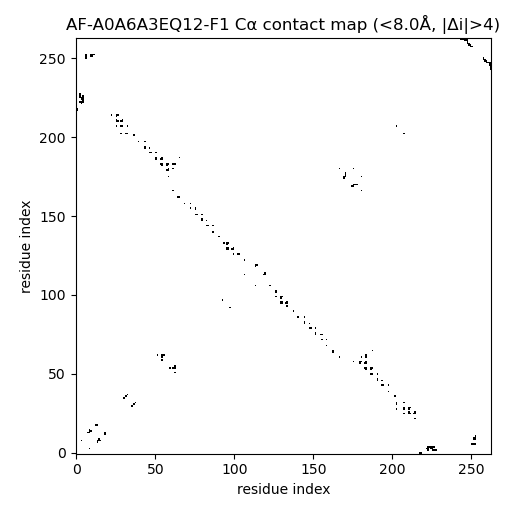 98 ALA A N 1
ATOM 768 C CA . ALA A 1 98 ? 14.366 19.973 -10.083 1.00 84.50 98 ALA A CA 1
ATOM 769 C C . ALA A 1 98 ? 15.286 21.036 -10.708 1.00 84.50 98 ALA A C 1
ATOM 771 O O . ALA A 1 98 ? 16.366 20.697 -11.187 1.00 84.50 98 ALA A O 1
ATOM 772 N N . ALA A 1 99 ? 14.914 22.319 -10.634 1.00 84.69 99 ALA A N 1
ATOM 773 C CA . ALA A 1 99 ? 15.734 23.426 -11.127 1.00 84.69 99 ALA A CA 1
ATOM 774 C C . ALA A 1 99 ? 17.071 23.545 -10.377 1.00 84.69 99 ALA A C 1
ATOM 776 O O . ALA A 1 99 ? 18.114 23.739 -11.003 1.00 84.69 99 ALA A O 1
ATOM 777 N N . ALA A 1 100 ? 17.066 23.370 -9.050 1.00 86.56 100 ALA A N 1
ATOM 778 C CA . ALA A 1 100 ? 18.283 23.344 -8.243 1.00 86.56 100 ALA A CA 1
ATOM 779 C C . ALA A 1 100 ? 19.209 22.182 -8.646 1.00 86.56 100 ALA A C 1
ATOM 781 O O . ALA A 1 100 ? 20.419 22.374 -8.774 1.00 86.56 100 ALA A O 1
ATOM 782 N N . ALA A 1 101 ? 18.645 20.994 -8.891 1.00 87.56 101 ALA A N 1
ATOM 783 C CA . ALA A 1 101 ? 19.392 19.830 -9.355 1.00 87.56 101 ALA A CA 1
ATOM 784 C C . ALA A 1 101 ? 19.976 20.042 -10.760 1.00 87.56 101 ALA A C 1
ATOM 786 O O . ALA A 1 101 ? 21.145 19.734 -10.976 1.00 87.56 101 ALA A O 1
ATOM 787 N N . THR A 1 102 ? 19.210 20.615 -11.694 1.00 88.94 102 THR A N 1
ATOM 788 C CA . THR A 1 102 ? 19.701 20.942 -13.043 1.00 88.94 102 THR A CA 1
ATOM 789 C C . THR A 1 102 ? 20.848 21.949 -12.995 1.00 88.94 102 THR A C 1
ATOM 791 O O . THR A 1 102 ? 21.885 21.706 -13.610 1.00 88.94 102 THR A O 1
ATOM 794 N N . LEU A 1 103 ? 20.708 23.028 -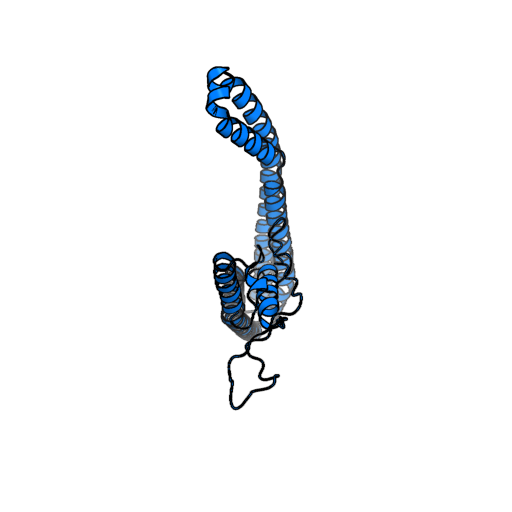12.216 1.00 89.00 103 LEU A N 1
ATOM 795 C CA . LEU A 1 103 ? 21.765 24.027 -12.033 1.00 89.00 103 LEU A CA 1
ATOM 796 C C . LEU A 1 103 ? 23.042 23.402 -11.450 1.00 89.00 103 LEU A C 1
ATOM 798 O O . LEU A 1 103 ? 24.151 23.715 -11.882 1.00 89.00 103 LEU A O 1
ATOM 802 N N . LEU A 1 104 ? 22.893 22.508 -10.469 1.00 89.75 104 LEU A N 1
ATOM 803 C CA . LEU A 1 104 ? 24.020 21.803 -9.865 1.00 89.75 104 LEU A CA 1
ATOM 804 C C . LEU A 1 104 ? 24.713 20.882 -10.879 1.00 89.75 104 LEU A C 1
ATOM 806 O O . LEU A 1 104 ? 25.940 20.873 -10.948 1.00 89.75 104 LEU A O 1
ATOM 810 N N . SER A 1 105 ? 23.946 20.132 -11.676 1.00 92.00 105 SER A N 1
ATOM 811 C CA . SER A 1 105 ? 24.492 19.278 -12.735 1.00 92.00 105 SER A CA 1
ATOM 812 C C . SER A 1 105 ? 25.283 20.085 -13.766 1.00 92.00 105 SER A C 1
ATOM 814 O O . SER A 1 105 ? 26.416 19.723 -14.069 1.00 92.00 105 SER A O 1
ATOM 816 N N . GLU A 1 106 ? 24.746 21.214 -14.235 1.00 90.12 106 GLU A N 1
ATOM 817 C CA . GLU A 1 106 ? 25.430 22.095 -15.192 1.00 90.12 106 GLU A CA 1
ATOM 818 C C . GLU A 1 106 ? 26.739 22.664 -14.621 1.00 90.12 106 GLU A C 1
ATOM 820 O O . GLU A 1 106 ? 27.773 22.705 -15.297 1.00 90.12 106 GLU A O 1
ATOM 825 N N . ALA A 1 107 ? 26.725 23.050 -13.345 1.00 89.88 107 ALA A N 1
ATOM 826 C CA . ALA A 1 107 ? 27.909 23.547 -12.663 1.00 89.88 107 ALA A CA 1
ATOM 827 C C . ALA A 1 107 ? 28.993 22.481 -12.456 1.00 89.88 107 ALA A C 1
ATOM 829 O O . ALA A 1 107 ? 30.179 22.802 -12.536 1.00 89.88 107 ALA A O 1
ATOM 830 N N . ILE A 1 108 ? 28.606 21.229 -12.190 1.00 91.31 108 ILE A N 1
ATOM 831 C CA . ILE A 1 108 ? 29.542 20.106 -12.052 1.00 91.31 108 ILE A CA 1
ATOM 832 C C . ILE A 1 108 ? 30.167 19.768 -13.409 1.00 91.31 108 ILE A C 1
ATOM 834 O O . ILE A 1 108 ? 31.389 19.633 -13.494 1.00 91.31 108 ILE A O 1
ATOM 838 N N . ASP A 1 109 ? 29.363 19.707 -14.471 1.00 93.25 109 ASP A N 1
ATOM 839 C CA . ASP A 1 109 ? 29.856 19.459 -15.831 1.00 93.25 109 ASP A CA 1
ATOM 840 C C . ASP A 1 109 ? 30.827 20.559 -16.290 1.00 93.25 109 ASP A C 1
ATOM 842 O O . ASP A 1 109 ? 31.833 20.286 -16.949 1.00 93.25 109 ASP A O 1
ATOM 846 N N . SER A 1 110 ? 30.581 21.805 -15.872 1.00 91.56 110 SER A N 1
ATOM 847 C CA . SER A 1 110 ? 31.401 22.975 -16.208 1.00 91.56 110 SER A CA 1
ATOM 848 C C . SER A 1 110 ? 32.321 23.448 -15.072 1.00 91.56 110 SER A C 1
ATOM 850 O O . SER A 1 110 ? 32.696 24.623 -15.025 1.00 91.56 110 SER A O 1
ATOM 852 N N . ILE A 1 111 ? 32.743 22.558 -14.165 1.00 91.44 111 ILE A N 1
ATOM 853 C CA . ILE A 1 111 ? 33.443 22.945 -12.923 1.00 91.44 111 ILE A CA 1
ATOM 854 C C . ILE A 1 111 ? 34.740 23.735 -13.154 1.00 91.44 111 ILE A C 1
ATOM 856 O O . ILE A 1 111 ? 35.039 24.674 -12.416 1.00 91.44 111 ILE A O 1
ATOM 860 N N . ARG A 1 112 ? 35.498 23.418 -14.217 1.00 92.12 112 ARG A N 1
ATOM 861 C CA . ARG A 1 112 ? 36.722 24.165 -14.571 1.00 92.12 112 ARG A CA 1
ATOM 862 C C . ARG A 1 112 ? 36.416 25.610 -14.952 1.00 92.12 112 ARG A C 1
ATOM 864 O O . ARG A 1 112 ? 37.183 26.492 -14.584 1.00 92.12 112 ARG A O 1
ATOM 871 N N . THR A 1 113 ? 35.300 25.843 -15.638 1.00 91.75 113 THR A N 1
ATOM 872 C CA . THR A 1 113 ? 34.828 27.175 -16.032 1.00 91.75 113 THR A CA 1
ATOM 873 C C . THR A 1 113 ? 34.353 27.959 -14.808 1.00 91.75 113 THR A C 1
ATOM 875 O O . THR A 1 113 ? 34.700 29.123 -14.633 1.00 91.75 113 THR A O 1
ATOM 878 N N . VAL A 1 114 ? 33.607 27.318 -13.905 1.00 89.81 114 VAL A N 1
ATOM 879 C CA . VAL A 1 114 ? 33.145 27.958 -12.661 1.00 89.81 114 VAL A CA 1
ATOM 880 C C . VAL A 1 114 ? 34.332 28.400 -11.798 1.00 89.81 114 VAL A C 1
ATOM 882 O O . VAL A 1 114 ? 34.347 29.539 -11.326 1.00 89.81 114 VAL A O 1
ATOM 885 N N . ALA A 1 115 ? 35.345 27.538 -11.655 1.00 90.44 115 ALA A N 1
ATOM 886 C CA . ALA A 1 115 ? 36.565 27.837 -10.909 1.00 90.44 115 ALA A CA 1
ATOM 887 C C . ALA A 1 115 ? 37.421 28.918 -11.593 1.00 90.44 115 ALA A C 1
ATOM 889 O O . ALA A 1 115 ? 37.912 29.825 -10.924 1.00 90.44 115 ALA A O 1
ATOM 890 N N . SER A 1 116 ? 37.569 28.882 -12.925 1.00 90.44 116 SER A N 1
ATOM 891 C CA . SER A 1 116 ? 38.380 29.867 -13.658 1.00 90.44 116 SER A CA 1
ATOM 892 C C . SER A 1 116 ? 37.791 31.278 -13.631 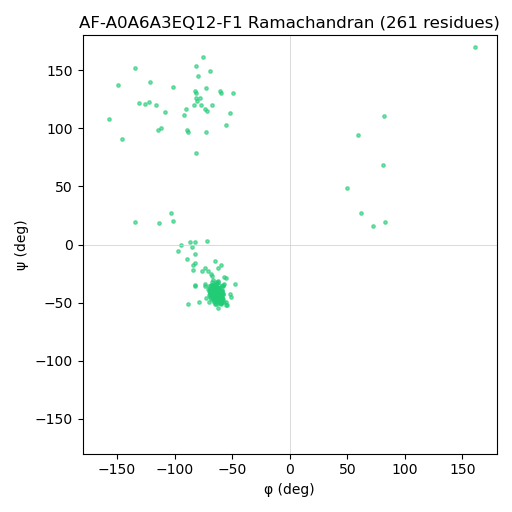1.00 90.44 116 SER A C 1
ATOM 894 O O . SER A 1 116 ? 38.540 32.250 -13.646 1.00 90.44 116 SER A O 1
ATOM 896 N N . PHE A 1 117 ? 36.461 31.399 -13.588 1.00 90.19 117 PHE A N 1
ATOM 897 C CA . PHE A 1 117 ? 35.757 32.683 -13.498 1.00 90.19 117 PHE A CA 1
ATOM 898 C C . PHE A 1 117 ? 35.396 33.086 -12.053 1.00 90.19 117 PHE A C 1
ATOM 900 O O . PHE A 1 117 ? 34.804 34.144 -11.851 1.00 90.19 117 PHE A O 1
ATOM 907 N N . GLY A 1 118 ? 35.727 32.269 -11.043 1.00 88.75 118 GLY A N 1
ATOM 908 C CA . GLY A 1 118 ? 35.439 32.556 -9.630 1.00 88.75 118 GLY A CA 1
ATOM 909 C C . GLY A 1 118 ? 33.943 32.678 -9.301 1.00 88.75 118 GLY A C 1
ATOM 910 O O . GLY A 1 118 ? 33.566 33.386 -8.366 1.00 88.75 118 GLY A O 1
ATOM 911 N N . MET A 1 119 ? 33.070 32.017 -10.070 1.00 89.75 119 MET A N 1
ATOM 912 C CA . MET A 1 119 ? 31.607 32.180 -9.984 1.00 89.75 119 MET A CA 1
ATOM 913 C C . MET A 1 119 ? 30.942 31.366 -8.864 1.00 89.75 119 MET A C 1
ATOM 915 O O . MET A 1 119 ? 29.724 31.428 -8.696 1.00 89.75 119 MET A O 1
ATOM 919 N N . GLU A 1 120 ? 31.721 30.639 -8.067 1.00 88.44 120 GLU A N 1
ATOM 920 C CA . GLU A 1 120 ? 31.258 29.729 -7.011 1.00 88.44 120 GLU A CA 1
ATOM 921 C C . GLU A 1 120 ? 30.253 30.395 -6.060 1.00 88.44 120 GLU A C 1
ATOM 923 O O . GLU A 1 120 ? 29.192 29.843 -5.777 1.00 88.44 120 GLU A O 1
ATOM 928 N N . LYS A 1 121 ? 30.532 31.629 -5.619 1.00 90.06 121 LYS A N 1
ATOM 929 C CA . LYS A 1 121 ? 29.640 32.372 -4.711 1.00 90.06 121 LYS A CA 1
ATOM 930 C C . LYS A 1 121 ? 28.292 32.721 -5.349 1.00 90.06 121 LYS A C 1
ATOM 932 O O . LYS A 1 121 ? 27.270 32.661 -4.672 1.00 90.06 121 LYS A O 1
ATOM 937 N N . SER A 1 122 ? 28.289 33.084 -6.632 1.00 88.31 122 SER A N 1
ATOM 938 C CA . SER A 1 122 ? 27.066 33.426 -7.375 1.00 88.31 122 SER A CA 1
ATOM 939 C C . SER A 1 122 ? 26.192 32.189 -7.584 1.00 88.31 122 SER A C 1
ATOM 941 O O . SER A 1 122 ? 24.983 32.223 -7.352 1.00 88.31 122 SER A O 1
ATOM 943 N N . LEU A 1 123 ? 26.826 31.066 -7.929 1.00 90.19 123 LEU A N 1
ATOM 944 C CA . LEU A 1 123 ? 26.160 29.780 -8.088 1.00 90.19 123 LEU A CA 1
ATOM 945 C C . LEU A 1 123 ? 25.534 29.300 -6.771 1.00 90.19 123 LEU A C 1
ATOM 947 O O . LEU A 1 123 ? 24.368 28.913 -6.748 1.00 90.19 123 LEU A O 1
ATOM 951 N N . VAL A 1 124 ? 26.277 29.385 -5.662 1.00 90.44 124 VAL A N 1
ATOM 952 C CA . VAL A 1 124 ? 25.765 29.046 -4.324 1.00 90.44 124 VAL A CA 1
ATOM 953 C C . VAL A 1 124 ? 24.573 29.928 -3.951 1.00 90.44 124 VAL A C 1
ATOM 955 O O . VAL A 1 124 ? 23.592 29.423 -3.405 1.00 90.44 124 VAL A O 1
ATOM 958 N N . ALA A 1 125 ? 24.610 31.224 -4.272 1.00 91.38 125 ALA A N 1
ATOM 959 C CA . ALA A 1 125 ? 23.491 32.127 -4.015 1.00 91.38 125 ALA A CA 1
ATOM 960 C C . ALA A 1 125 ? 22.234 31.743 -4.820 1.00 91.38 125 ALA A C 1
ATOM 962 O O . ALA A 1 125 ? 21.145 31.680 -4.247 1.00 91.38 125 ALA A O 1
ATOM 963 N N . GLN A 1 126 ? 22.373 31.426 -6.113 1.00 88.44 126 GLN A N 1
ATOM 964 C CA . GLN A 1 126 ? 21.251 30.960 -6.941 1.00 88.44 126 GLN A CA 1
ATOM 965 C C . GLN A 1 126 ? 20.694 29.618 -6.456 1.00 88.44 126 GLN A C 1
ATOM 967 O O . GLN A 1 126 ? 19.484 29.481 -6.290 1.00 88.44 126 GLN A O 1
ATOM 972 N N . TYR A 1 127 ? 21.563 28.657 -6.146 1.00 88.25 127 TYR A N 1
ATOM 973 C CA . TYR A 1 127 ? 21.159 27.361 -5.602 1.00 88.25 127 TYR A CA 1
ATOM 974 C C . TYR A 1 127 ? 20.400 27.511 -4.272 1.00 88.25 127 TYR A C 1
ATOM 976 O O . TYR A 1 127 ? 19.333 26.929 -4.083 1.00 88.25 127 TYR A O 1
ATOM 984 N N . THR A 1 128 ? 20.893 28.371 -3.375 1.00 89.19 128 THR A N 1
ATOM 985 C CA . THR A 1 128 ? 20.233 28.666 -2.092 1.00 89.19 128 THR A CA 1
ATOM 986 C C . THR A 1 128 ? 18.875 29.348 -2.287 1.00 89.19 128 THR A C 1
ATOM 988 O O . THR A 1 128 ? 17.945 29.088 -1.526 1.00 89.19 128 THR A O 1
ATOM 991 N N . SER A 1 129 ? 18.729 30.191 -3.314 1.00 89.12 129 SER A N 1
ATOM 992 C CA . SER A 1 129 ? 17.446 30.810 -3.670 1.00 89.12 129 SER A CA 1
ATOM 993 C C . SER A 1 129 ? 16.393 29.757 -4.035 1.00 89.12 129 SER A C 1
ATOM 995 O O . SER A 1 129 ? 15.305 29.755 -3.455 1.00 89.12 129 SER A O 1
ATOM 997 N N . PHE A 1 130 ? 16.736 28.805 -4.912 1.00 87.00 130 PHE A N 1
ATOM 998 C CA . PHE A 1 130 ? 15.836 27.704 -5.277 1.00 87.00 130 PHE A CA 1
ATOM 999 C C . PHE A 1 130 ? 15.476 26.828 -4.069 1.00 87.00 130 PHE A C 1
ATOM 1001 O O . PHE A 1 130 ? 14.301 26.525 -3.849 1.00 87.00 130 PHE A O 1
ATOM 1008 N N . LEU A 1 131 ? 16.458 26.502 -3.223 1.00 85.75 131 LEU A N 1
ATOM 1009 C CA . LEU A 1 131 ? 16.222 25.728 -2.003 1.00 85.75 131 LEU A CA 1
ATOM 1010 C C . LEU A 1 131 ? 15.341 26.450 -0.982 1.00 85.75 131 LEU A C 1
ATOM 1012 O O . LEU A 1 131 ? 14.568 25.799 -0.287 1.00 85.75 131 LEU A O 1
ATOM 1016 N N . ASN A 1 132 ? 15.423 27.776 -0.864 1.00 88.12 132 ASN A N 1
ATOM 1017 C CA . ASN A 1 132 ? 14.573 28.522 0.065 1.00 88.12 132 ASN A CA 1
ATOM 1018 C C . ASN A 1 132 ? 13.094 28.461 -0.334 1.00 88.12 132 ASN A C 1
ATOM 1020 O O . ASN A 1 132 ? 12.241 28.284 0.538 1.00 88.12 132 ASN A O 1
ATOM 1024 N N . VAL A 1 133 ? 12.799 28.547 -1.635 1.00 84.25 133 VAL A N 1
ATOM 1025 C CA . VAL A 1 133 ? 11.433 28.389 -2.161 1.00 84.25 133 VAL A CA 1
ATOM 1026 C C . VAL A 1 133 ? 10.909 26.982 -1.870 1.00 84.25 133 VAL A C 1
ATOM 1028 O O . VAL A 1 133 ? 9.809 26.834 -1.332 1.00 84.25 133 VAL A O 1
ATOM 1031 N N . SER A 1 134 ? 11.725 25.961 -2.146 1.00 83.19 134 SER A N 1
ATOM 1032 C CA . SER A 1 134 ? 11.409 24.565 -1.828 1.00 83.19 134 SER A CA 1
ATOM 1033 C C . SER A 1 134 ? 11.163 24.363 -0.326 1.00 83.19 134 SER A C 1
ATOM 1035 O O . SER A 1 134 ? 10.139 23.818 0.076 1.00 83.19 134 SER A O 1
ATOM 1037 N N . ASN A 1 135 ? 12.028 24.911 0.530 1.00 84.75 135 ASN A N 1
ATOM 1038 C CA . ASN A 1 135 ? 11.925 24.801 1.985 1.00 84.75 135 ASN A CA 1
ATOM 1039 C C . ASN A 1 135 ? 10.635 25.434 2.537 1.00 84.75 135 ASN A C 1
ATOM 1041 O O . ASN A 1 135 ? 10.033 24.915 3.477 1.00 84.75 135 ASN A O 1
ATOM 1045 N N . GLU A 1 136 ? 10.172 26.554 1.975 1.00 84.44 136 GLU A N 1
ATOM 1046 C CA . GLU A 1 136 ? 8.912 27.166 2.409 1.00 84.44 136 GLU A CA 1
ATOM 1047 C C . GLU A 1 136 ? 7.691 26.312 2.026 1.00 84.44 136 GLU A C 1
ATOM 1049 O O . GLU A 1 136 ? 6.757 26.162 2.824 1.00 84.44 136 GLU A O 1
ATOM 1054 N N . GLN A 1 137 ? 7.709 25.707 0.834 1.00 79.56 137 GLN A N 1
ATOM 1055 C CA . GLN A 1 137 ? 6.677 24.763 0.395 1.00 79.56 137 GLN A CA 1
ATOM 1056 C C . GLN A 1 137 ? 6.693 23.485 1.239 1.00 79.56 137 GLN A C 1
ATOM 1058 O O . GLN A 1 137 ? 5.642 23.059 1.724 1.00 79.56 137 GLN A O 1
ATOM 1063 N N . ASP A 1 138 ? 7.877 22.939 1.506 1.00 81.06 138 ASP A N 1
ATOM 1064 C CA . ASP A 1 138 ? 8.082 21.764 2.348 1.00 81.06 138 ASP A CA 1
ATOM 1065 C C . ASP A 1 138 ? 7.614 21.995 3.784 1.00 81.06 138 ASP A C 1
ATOM 1067 O O . ASP A 1 138 ? 6.982 21.120 4.372 1.00 81.06 138 ASP A O 1
ATOM 1071 N N . LYS A 1 139 ? 7.846 23.184 4.352 1.00 85.06 139 LYS A N 1
ATOM 1072 C CA . LYS A 1 139 ? 7.315 23.543 5.676 1.00 85.06 139 LYS A CA 1
ATOM 1073 C C . LYS A 1 139 ? 5.790 23.556 5.684 1.00 85.06 139 LYS A C 1
ATOM 1075 O O . LYS A 1 139 ? 5.183 22.968 6.579 1.00 85.06 139 LYS A O 1
ATOM 1080 N N . LYS A 1 140 ? 5.151 24.183 4.690 1.00 81.81 140 LYS A N 1
ATOM 1081 C CA . LYS A 1 140 ? 3.679 24.220 4.579 1.00 81.81 140 LYS A CA 1
ATOM 1082 C C . LYS A 1 140 ? 3.097 22.815 4.371 1.00 81.81 140 LYS A C 1
ATOM 1084 O O . LYS A 1 140 ? 2.112 22.449 5.021 1.00 81.81 140 LYS A O 1
ATOM 1089 N N . ALA A 1 141 ? 3.726 22.000 3.527 1.00 80.81 141 ALA A N 1
ATOM 1090 C CA . ALA A 1 141 ? 3.352 20.605 3.302 1.00 80.81 141 ALA A CA 1
ATOM 1091 C C . ALA A 1 141 ? 3.563 19.743 4.559 1.00 80.81 141 ALA A C 1
ATOM 1093 O O . ALA A 1 141 ? 2.698 18.947 4.916 1.00 80.81 141 ALA A O 1
ATOM 1094 N N . GLY A 1 142 ? 4.668 19.943 5.277 1.00 82.00 142 GLY A N 1
ATOM 1095 C CA . GLY A 1 142 ? 4.992 19.235 6.511 1.00 82.00 142 GLY A CA 1
ATOM 1096 C C . GLY A 1 142 ? 4.018 19.549 7.643 1.00 82.00 142 GLY A C 1
ATOM 1097 O O . GLY A 1 142 ? 3.521 18.631 8.290 1.00 82.00 142 GLY A O 1
ATOM 1098 N N . VAL A 1 143 ? 3.673 20.825 7.850 1.00 86.88 143 VAL A N 1
ATOM 1099 C CA . VAL A 1 143 ? 2.692 21.232 8.872 1.00 86.88 143 VAL A CA 1
ATOM 1100 C C . VAL A 1 143 ? 1.300 20.701 8.533 1.00 86.88 143 VAL A C 1
ATOM 1102 O O . VAL A 1 143 ? 0.664 20.072 9.377 1.00 86.88 143 VAL A O 1
ATOM 1105 N N . SER A 1 144 ? 0.834 20.891 7.295 1.00 81.88 144 SER A N 1
ATOM 1106 C CA . SER A 1 144 ? -0.474 20.369 6.869 1.00 81.88 144 SER A CA 1
ATOM 1107 C C . SER A 1 144 ? -0.535 18.837 6.922 1.00 81.88 144 SER A C 1
ATOM 1109 O O . SER A 1 144 ? -1.531 18.279 7.382 1.00 81.88 144 SER A O 1
ATOM 1111 N N . GLY A 1 145 ? 0.548 18.152 6.539 1.00 83.31 145 GLY A N 1
ATOM 1112 C CA . GLY A 1 145 ? 0.682 16.698 6.639 1.00 83.31 145 GLY A CA 1
ATOM 1113 C C . GLY A 1 145 ? 0.681 16.204 8.080 1.00 83.31 145 GLY A C 1
ATOM 1114 O O . GLY A 1 145 ? -0.032 15.255 8.400 1.00 83.31 145 GLY A O 1
ATOM 1115 N N . GLY A 1 146 ? 1.412 16.882 8.966 1.00 85.00 146 GLY A N 1
ATOM 1116 C CA . GLY A 1 146 ? 1.454 16.579 10.395 1.00 85.00 146 GLY A CA 1
ATOM 1117 C C . GLY A 1 146 ? 0.093 16.746 11.070 1.00 85.00 146 GLY A C 1
ATOM 1118 O O . GLY A 1 146 ? -0.332 15.862 11.812 1.00 85.00 146 GLY A O 1
ATOM 1119 N N . VAL A 1 147 ? -0.635 17.824 10.762 1.00 87.00 147 VAL A N 1
ATOM 1120 C CA . VAL A 1 147 ? -2.000 18.044 11.269 1.00 87.00 147 VAL A CA 1
ATOM 1121 C C . VAL A 1 147 ? -2.956 16.967 10.750 1.00 87.00 147 VAL A C 1
ATOM 1123 O O . VAL A 1 147 ? -3.677 16.363 11.543 1.00 87.00 147 VAL A O 1
ATOM 1126 N N . ALA A 1 148 ? -2.935 16.663 9.449 1.00 85.06 148 ALA A N 1
ATOM 1127 C CA . ALA A 1 148 ? -3.780 15.618 8.867 1.00 85.06 148 ALA A CA 1
ATOM 1128 C C . ALA A 1 148 ? -3.484 14.231 9.466 1.00 85.06 148 ALA A C 1
ATOM 1130 O O . ALA A 1 148 ? -4.403 13.462 9.764 1.00 85.06 148 ALA A O 1
ATOM 1131 N N . PHE A 1 149 ? -2.206 13.924 9.692 1.00 84.00 149 PHE A N 1
ATOM 1132 C CA . PHE A 1 149 ? -1.770 12.698 10.350 1.00 84.00 149 PHE A CA 1
ATOM 1133 C C . PHE A 1 149 ? -2.261 12.628 11.798 1.00 84.00 149 PHE A C 1
ATOM 1135 O O . PHE A 1 149 ? -2.852 11.624 12.195 1.00 84.00 149 PHE A O 1
ATOM 1142 N N . GLY A 1 150 ? -2.062 13.701 12.568 1.00 87.94 150 GLY A N 1
ATOM 1143 C CA . GLY A 1 150 ? -2.496 13.797 13.959 1.00 87.94 150 GLY A CA 1
ATOM 1144 C C . GLY A 1 150 ? -4.009 13.642 14.102 1.00 87.94 150 GLY A C 1
ATOM 1145 O O . GLY A 1 150 ? -4.462 12.857 14.930 1.00 87.94 150 GLY A O 1
ATOM 1146 N N . LEU A 1 151 ? -4.791 14.305 13.245 1.00 88.25 151 LEU A N 1
ATOM 1147 C CA . LEU A 1 151 ? -6.251 14.170 13.213 1.00 88.25 151 LEU A CA 1
ATOM 1148 C C . LEU A 1 151 ? -6.688 12.745 12.857 1.00 88.25 151 LEU A C 1
ATOM 1150 O O . LEU A 1 151 ? -7.568 12.195 13.514 1.00 88.25 151 LEU A O 1
ATOM 1154 N N . SER A 1 152 ? -6.047 12.115 11.870 1.00 86.69 152 SER A N 1
ATOM 1155 C CA . SER A 1 152 ? -6.353 10.730 11.480 1.00 86.69 152 SER A CA 1
ATOM 1156 C C . SER A 1 152 ? -6.059 9.739 12.613 1.00 86.69 152 SER A C 1
ATOM 1158 O O . SER A 1 152 ? -6.857 8.842 12.903 1.00 86.69 152 SER A O 1
ATOM 1160 N N . GLN A 1 153 ? -4.919 9.912 13.288 1.00 86.88 153 GLN A N 1
ATOM 1161 C CA . GLN A 1 153 ? -4.526 9.073 14.417 1.00 86.88 153 GLN A CA 1
ATOM 1162 C C . GLN A 1 153 ? -5.426 9.316 15.633 1.00 86.88 153 GLN A C 1
ATOM 1164 O O . GLN A 1 153 ? -5.855 8.359 16.278 1.00 86.88 153 GLN A O 1
ATOM 1169 N N . GLY A 1 154 ? -5.772 10.577 15.899 1.00 90.69 154 GLY A N 1
ATOM 1170 C CA . GLY A 1 154 ? -6.742 10.965 16.916 1.00 90.69 154 GLY A CA 1
ATOM 1171 C C . GLY A 1 154 ? -8.090 10.299 16.672 1.00 90.69 154 GLY A C 1
ATOM 1172 O O . GLY A 1 154 ? -8.601 9.627 17.562 1.00 90.69 154 GLY A O 1
ATOM 1173 N N . MET A 1 155 ? -8.622 10.374 15.451 1.00 88.75 155 MET A N 1
ATOM 1174 C CA . MET A 1 155 ? -9.910 9.765 15.114 1.00 88.75 155 MET A CA 1
ATOM 1175 C C . MET A 1 155 ? -9.933 8.250 15.373 1.00 88.75 155 MET A C 1
ATOM 1177 O O . MET A 1 155 ? -10.936 7.713 15.835 1.00 88.75 155 MET A O 1
ATOM 1181 N N . THR A 1 156 ? -8.810 7.561 15.151 1.00 88.38 156 THR A N 1
ATOM 1182 C CA . THR A 1 156 ? -8.674 6.131 15.476 1.00 88.38 156 THR A CA 1
ATOM 1183 C C . THR A 1 156 ? -8.839 5.874 16.979 1.00 88.38 156 THR A C 1
ATOM 1185 O O . THR A 1 156 ? -9.575 4.971 17.373 1.00 88.38 156 THR A O 1
ATOM 1188 N N . PHE A 1 157 ? -8.210 6.693 17.829 1.00 90.81 157 PHE A N 1
ATOM 1189 C CA . PHE A 1 157 ? -8.376 6.597 19.284 1.00 90.81 157 PHE A CA 1
ATOM 1190 C C . PHE A 1 157 ? -9.785 6.977 19.747 1.00 90.81 157 PHE A C 1
ATOM 1192 O O . PHE A 1 157 ? -10.301 6.366 20.678 1.00 90.81 157 PHE A O 1
ATOM 1199 N N . TRP A 1 158 ? -10.433 7.936 19.085 1.00 92.44 158 TRP A N 1
ATOM 1200 C CA . TRP A 1 158 ? -11.827 8.290 19.361 1.00 92.44 158 TRP A CA 1
ATOM 1201 C C . TRP A 1 158 ? -12.780 7.125 19.085 1.00 92.44 158 TRP A C 1
ATOM 1203 O O . TRP A 1 158 ? -13.635 6.831 19.917 1.00 92.44 158 TRP A O 1
ATOM 1213 N N . VAL A 1 159 ? -12.602 6.415 17.966 1.00 91.06 159 VAL A N 1
ATOM 1214 C CA . VAL A 1 159 ? -13.382 5.204 17.662 1.00 91.06 159 VAL A CA 1
ATOM 1215 C C . VAL A 1 159 ? -13.131 4.118 18.706 1.00 91.06 159 VAL A C 1
ATOM 1217 O O . VAL A 1 159 ? -14.083 3.511 19.190 1.00 91.06 159 VAL A O 1
ATOM 1220 N N . LEU A 1 160 ? -11.873 3.896 19.097 1.00 89.94 160 LEU A N 1
ATOM 1221 C CA . LEU A 1 160 ? -11.541 2.917 20.134 1.00 89.94 160 LEU A CA 1
ATOM 1222 C C . LEU A 1 160 ? -12.210 3.266 21.473 1.00 89.94 160 LEU A C 1
ATOM 1224 O O . LEU A 1 160 ? -12.812 2.403 22.106 1.00 89.94 160 LEU A O 1
ATOM 1228 N N . SER A 1 161 ? -12.162 4.540 21.868 1.00 93.06 161 SER A N 1
ATOM 1229 C CA . SER A 1 161 ? -12.837 5.052 23.064 1.00 93.06 161 SER A CA 1
ATOM 1230 C C . SER A 1 161 ? -14.352 4.837 22.999 1.00 93.06 161 SER A C 1
ATOM 1232 O O . SER A 1 161 ? -14.952 4.362 23.959 1.00 93.06 161 SER A O 1
ATOM 1234 N N . PHE A 1 162 ? -14.971 5.095 21.844 1.00 92.81 162 PHE A N 1
ATOM 1235 C CA . PHE A 1 162 ? -16.399 4.862 21.621 1.00 92.81 162 PHE A CA 1
ATOM 1236 C C . PHE A 1 162 ? -16.788 3.383 21.769 1.00 92.81 162 PHE A C 1
ATOM 1238 O O . PHE A 1 162 ? -17.790 3.071 22.414 1.00 92.81 162 PHE A O 1
ATOM 1245 N N . VAL A 1 163 ? -15.974 2.467 21.233 1.00 91.75 163 VAL A N 1
ATOM 1246 C CA . VAL A 1 163 ? -16.185 1.018 21.385 1.00 91.75 163 VAL A CA 1
ATOM 1247 C C . VAL A 1 163 ? -16.095 0.601 22.854 1.00 91.75 163 VAL A C 1
ATOM 1249 O O . VAL A 1 163 ? -16.972 -0.117 23.333 1.00 91.75 163 VAL A O 1
ATOM 1252 N N . PHE A 1 164 ? -15.090 1.083 23.592 1.00 91.75 164 PHE A N 1
ATOM 1253 C CA . PHE A 1 164 ? -14.970 0.807 25.027 1.00 91.75 164 PHE A CA 1
ATOM 1254 C C . PHE A 1 164 ? -16.099 1.427 25.850 1.00 91.75 164 PHE A C 1
ATOM 1256 O O . PHE A 1 164 ? -16.553 0.809 26.808 1.00 91.75 164 PHE A O 1
ATOM 1263 N N . TYR A 1 165 ? -16.576 2.617 25.484 1.00 94.12 165 TYR A N 1
ATOM 1264 C CA . TYR A 1 165 ? -17.677 3.286 26.172 1.00 94.12 165 TYR A CA 1
ATOM 1265 C C . TYR A 1 165 ? -18.981 2.488 26.054 1.00 94.12 165 TYR A C 1
ATOM 1267 O O . TYR A 1 165 ? -19.600 2.166 27.067 1.00 94.12 165 TYR A O 1
ATOM 1275 N N . ILE A 1 166 ? -19.368 2.101 24.834 1.00 92.81 166 ILE A N 1
ATOM 1276 C CA . ILE A 1 166 ? -20.572 1.285 24.614 1.00 92.81 166 ILE A CA 1
ATOM 1277 C C . ILE A 1 166 ? -20.406 -0.109 25.218 1.00 92.81 166 ILE A C 1
ATOM 1279 O O . ILE A 1 166 ? -21.305 -0.584 25.912 1.00 92.81 166 ILE A O 1
ATOM 1283 N N . GLY A 1 167 ? -19.250 -0.744 25.007 1.00 90.75 167 GLY A N 1
ATOM 1284 C CA . GLY A 1 167 ? -18.955 -2.049 25.589 1.00 90.75 167 GLY A CA 1
ATOM 1285 C C . GLY A 1 167 ? -19.021 -2.025 27.119 1.00 90.75 167 GLY A C 1
ATOM 1286 O O . GLY A 1 167 ? -19.625 -2.906 27.721 1.00 90.75 167 GLY A O 1
ATOM 1287 N N . GLY A 1 168 ? -18.492 -0.977 27.754 1.00 91.56 168 GLY A N 1
ATOM 1288 C CA . GLY A 1 168 ? -18.564 -0.778 29.201 1.00 91.56 168 GLY A CA 1
ATOM 1289 C C . GLY A 1 168 ? -19.997 -0.617 29.713 1.00 91.56 168 GLY A C 1
ATOM 1290 O O . GLY A 1 168 ? -20.348 -1.217 30.729 1.00 91.56 168 GLY A O 1
ATOM 1291 N N . ILE A 1 169 ? -20.851 0.115 28.988 1.00 93.44 169 ILE A N 1
ATOM 1292 C CA . ILE A 1 169 ? -22.283 0.218 29.317 1.00 93.44 169 ILE A CA 1
ATOM 1293 C C . ILE A 1 169 ? -22.949 -1.161 29.243 1.00 93.44 169 ILE A C 1
ATOM 1295 O O . ILE A 1 169 ? -23.656 -1.545 30.174 1.00 93.44 169 ILE A O 1
ATOM 1299 N N . TRP A 1 170 ? -22.703 -1.940 28.187 1.00 91.94 170 TRP A N 1
ATOM 1300 C CA . TRP A 1 170 ? -23.281 -3.282 28.052 1.00 91.94 170 TRP A CA 1
ATOM 1301 C C . TRP A 1 170 ? -22.797 -4.263 29.122 1.00 91.94 170 TRP A C 1
ATOM 1303 O O . TRP A 1 170 ? -23.597 -5.070 29.593 1.00 91.94 170 TRP A O 1
ATOM 1313 N N . VAL A 1 171 ? -21.540 -4.155 29.561 1.00 93.19 171 VAL A N 1
ATOM 1314 C CA . VAL A 1 171 ? -21.029 -4.925 30.705 1.00 93.19 171 VAL A CA 1
ATOM 1315 C C . VAL A 1 171 ? -21.731 -4.501 31.998 1.00 93.19 171 VAL A C 1
ATOM 1317 O O . VAL A 1 171 ? -22.163 -5.353 32.769 1.00 93.19 171 VAL A O 1
ATOM 1320 N N . SER A 1 172 ? -21.911 -3.195 32.228 1.00 91.75 172 SER A N 1
ATOM 1321 C CA . SER A 1 172 ? -22.575 -2.684 33.438 1.00 91.75 172 SER A CA 1
ATOM 1322 C C . SER A 1 172 ? -24.050 -3.092 33.548 1.00 91.75 172 SER A C 1
ATOM 1324 O O . SER A 1 172 ? -24.545 -3.320 34.648 1.00 91.75 172 SER A O 1
ATOM 1326 N N . HIS A 1 173 ? -24.741 -3.234 32.413 1.00 92.00 173 HIS A N 1
ATOM 1327 C CA . HIS A 1 173 ? -26.122 -3.719 32.345 1.00 92.00 173 HIS A CA 1
ATOM 1328 C C . HIS A 1 173 ? -26.236 -5.255 32.329 1.00 92.00 173 HIS A C 1
ATOM 1330 O O . HIS A 1 173 ? -27.350 -5.774 32.315 1.00 92.00 173 HIS A O 1
ATOM 1336 N N . GLY A 1 174 ? -25.115 -5.987 32.327 1.00 89.06 174 GLY A N 1
ATOM 1337 C CA . GLY A 1 174 ? -25.095 -7.452 32.296 1.00 89.06 174 GLY A CA 1
ATOM 1338 C C . GLY A 1 174 ? -25.500 -8.067 30.953 1.00 89.06 174 GLY A C 1
ATOM 1339 O O . GLY A 1 174 ? -25.802 -9.256 30.898 1.00 89.06 174 GLY A O 1
ATOM 1340 N N . THR A 1 175 ? -25.523 -7.282 29.871 1.00 88.06 175 THR A N 1
ATOM 1341 C CA . THR A 1 175 ? -25.870 -7.767 28.526 1.00 88.06 175 THR A CA 1
ATOM 1342 C C . THR A 1 175 ? -24.746 -8.609 27.919 1.00 88.06 175 THR A C 1
ATOM 1344 O O . THR A 1 175 ? -25.013 -9.547 27.172 1.00 88.06 175 THR A O 1
ATOM 1347 N N . ILE A 1 176 ? -23.491 -8.270 28.231 1.00 91.50 176 ILE A N 1
ATOM 1348 C CA . ILE A 1 176 ? -22.289 -9.003 27.811 1.00 91.50 176 ILE A CA 1
ATOM 1349 C C . ILE A 1 176 ? -21.349 -9.182 29.002 1.00 91.50 176 ILE A C 1
ATOM 1351 O O . ILE A 1 176 ? -21.303 -8.329 29.893 1.00 91.50 176 ILE A O 1
ATOM 1355 N N . THR A 1 177 ? -20.552 -10.248 29.001 1.00 92.69 177 THR A N 1
ATOM 1356 C CA . THR A 1 177 ? -19.512 -10.438 30.015 1.00 92.69 177 THR A CA 1
ATOM 1357 C C . THR A 1 177 ? -18.269 -9.627 29.647 1.00 92.69 177 THR A C 1
ATOM 1359 O O . THR A 1 177 ? -17.991 -9.366 28.475 1.00 92.69 177 THR A O 1
ATOM 1362 N N . PHE A 1 178 ? -17.474 -9.242 30.648 1.00 90.56 178 PHE A N 1
ATOM 1363 C CA . PHE A 1 178 ? -16.172 -8.606 30.418 1.00 90.56 178 PHE A CA 1
ATOM 1364 C C . PHE A 1 178 ? -15.235 -9.486 29.568 1.00 90.56 178 PHE A C 1
ATOM 1366 O O . PHE A 1 178 ? -14.499 -8.969 28.730 1.00 90.56 178 PHE A O 1
ATOM 1373 N N . GLU A 1 179 ? -15.303 -10.808 29.752 1.00 92.12 179 GLU A N 1
ATOM 1374 C CA . GLU A 1 179 ? -14.573 -11.787 28.942 1.00 92.12 179 GLU A CA 1
ATOM 1375 C C . GLU A 1 179 ? -14.963 -11.692 27.462 1.00 92.12 179 GLU A C 1
ATOM 1377 O O . GLU A 1 179 ? -14.090 -11.495 26.619 1.00 92.12 179 GLU A O 1
ATOM 1382 N N . ASP A 1 180 ? -16.264 -11.720 27.152 1.00 90.38 180 ASP A N 1
ATOM 1383 C CA . ASP A 1 180 ? -16.771 -11.629 25.776 1.00 90.38 180 ASP A CA 1
ATOM 1384 C C . ASP A 1 180 ? -16.303 -10.340 25.088 1.00 90.38 180 ASP A C 1
ATOM 1386 O O . ASP A 1 180 ? -15.866 -10.360 23.935 1.00 90.38 180 ASP A O 1
ATOM 1390 N N . LEU A 1 181 ? -16.340 -9.212 25.810 1.00 90.56 181 LEU A N 1
ATOM 1391 C CA . LEU A 1 181 ? -15.846 -7.926 25.316 1.00 90.56 181 LEU A CA 1
ATOM 1392 C C . LEU A 1 181 ? -14.365 -8.008 24.931 1.00 90.56 181 LEU A C 1
ATOM 1394 O O . LEU A 1 181 ? -13.986 -7.575 23.838 1.00 90.56 181 LEU A O 1
ATOM 1398 N N . PHE A 1 182 ? -13.527 -8.551 25.816 1.00 91.25 182 PHE A N 1
ATOM 1399 C CA . PHE A 1 182 ? -12.085 -8.628 25.593 1.00 91.25 182 PHE A CA 1
ATOM 1400 C C . PHE A 1 182 ? -11.720 -9.619 24.486 1.00 91.25 182 PHE A C 1
ATOM 1402 O O . PHE A 1 182 ? -10.845 -9.319 23.672 1.00 91.25 182 PHE A O 1
ATOM 1409 N N . VAL A 1 183 ? -12.407 -10.763 24.413 1.00 92.62 183 VAL A N 1
ATOM 1410 C CA . VAL A 1 183 ? -12.201 -11.766 23.360 1.00 92.62 183 VAL A CA 1
ATOM 1411 C C . VAL A 1 183 ? -12.528 -11.174 21.992 1.00 92.62 183 VAL A C 1
ATOM 1413 O O . VAL A 1 183 ? -11.685 -11.223 21.094 1.00 92.62 183 VAL A O 1
ATOM 1416 N N . VAL A 1 184 ? -13.699 -10.543 21.834 1.00 92.50 184 VAL A N 1
ATOM 1417 C CA . VAL A 1 184 ? -14.084 -9.908 20.563 1.00 92.50 184 VAL A CA 1
ATOM 1418 C C . VAL A 1 184 ? -13.077 -8.819 20.181 1.00 92.50 184 VAL A C 1
ATOM 1420 O O . VAL A 1 184 ? -12.619 -8.774 19.038 1.00 92.50 184 VAL A O 1
ATOM 1423 N N . LEU A 1 185 ? -12.662 -7.977 21.131 1.00 91.00 185 LEU A N 1
ATOM 1424 C CA . LEU A 1 185 ? -11.699 -6.908 20.870 1.00 91.00 185 LEU A CA 1
ATOM 1425 C C . LEU A 1 185 ? -10.325 -7.442 20.429 1.00 91.00 185 LEU A C 1
ATOM 1427 O O . LEU A 1 185 ? -9.761 -6.948 19.450 1.00 91.00 185 LEU A O 1
ATOM 1431 N N . MET A 1 186 ? -9.807 -8.479 21.091 1.00 90.81 186 MET A N 1
ATOM 1432 C CA . MET A 1 186 ? -8.518 -9.092 20.749 1.00 90.81 186 MET A CA 1
ATOM 1433 C C . MET A 1 186 ? -8.544 -9.793 19.391 1.00 90.81 186 MET A C 1
ATOM 1435 O O . MET A 1 186 ? -7.606 -9.650 18.606 1.00 90.81 186 MET A O 1
ATOM 1439 N N . VAL A 1 187 ? -9.631 -10.498 19.074 1.00 92.19 187 VAL A N 1
ATOM 1440 C CA . VAL A 1 187 ? -9.804 -11.178 17.783 1.00 92.19 187 VAL A CA 1
ATOM 1441 C C . VAL A 1 187 ? -9.823 -10.168 16.629 1.00 92.19 187 VAL A C 1
ATOM 1443 O O . VAL A 1 187 ? -9.118 -10.354 15.634 1.00 92.19 187 VAL A O 1
ATOM 1446 N N . PHE A 1 188 ? -10.530 -9.042 16.778 1.00 89.94 188 PHE A N 1
ATOM 1447 C CA . PHE A 1 188 ? -10.505 -7.954 15.790 1.00 89.94 188 PHE A CA 1
ATOM 1448 C C . PHE A 1 188 ? -9.134 -7.267 15.684 1.00 89.94 188 PHE A C 1
ATOM 1450 O O . PHE A 1 188 ? -8.708 -6.899 14.583 1.00 89.94 188 PHE A O 1
ATOM 1457 N N . MET A 1 189 ? -8.413 -7.113 16.798 1.00 88.50 189 MET A N 1
ATOM 1458 C CA . MET A 1 189 ? -7.069 -6.528 16.812 1.00 88.50 189 MET A CA 1
ATOM 1459 C C . MET A 1 189 ? -6.054 -7.418 16.073 1.00 88.50 189 MET A C 1
ATOM 1461 O O . MET A 1 189 ? -5.323 -6.931 15.205 1.00 88.50 189 MET A O 1
ATOM 1465 N N . LEU A 1 190 ? -6.061 -8.729 16.337 1.00 87.19 190 LEU A N 1
ATOM 1466 C CA . LEU A 1 190 ? -5.236 -9.718 15.628 1.00 87.19 190 LEU A CA 1
ATOM 1467 C C . LEU A 1 190 ? -5.585 -9.791 14.135 1.00 87.19 190 LEU A C 1
ATOM 1469 O O . LEU A 1 190 ? -4.701 -9.906 13.279 1.00 87.19 190 LEU A O 1
ATOM 1473 N N . GLY A 1 191 ? -6.871 -9.661 13.808 1.00 86.88 191 GLY A N 1
ATOM 1474 C CA . GLY A 1 191 ? -7.341 -9.565 12.432 1.00 86.88 191 GLY A CA 1
ATOM 1475 C C . GLY A 1 191 ? -6.807 -8.359 11.690 1.00 86.88 191 GLY A C 1
ATOM 1476 O O . GLY A 1 191 ? -6.257 -8.490 10.597 1.00 86.88 191 GLY A O 1
ATOM 1477 N N . SER A 1 192 ? -6.901 -7.192 12.318 1.00 83.75 192 SER A N 1
ATOM 1478 C CA . SER A 1 192 ? -6.384 -5.943 11.762 1.00 83.75 192 SER A CA 1
ATOM 1479 C C . SER A 1 192 ? -4.881 -6.036 11.487 1.00 83.75 192 SER A C 1
ATOM 1481 O O . SER A 1 192 ? -4.414 -5.608 10.430 1.00 83.75 192 SER A O 1
ATOM 1483 N N . PHE A 1 193 ? -4.124 -6.662 12.393 1.00 81.25 193 PHE A N 1
ATOM 1484 C CA . PHE A 1 193 ? -2.696 -6.905 12.197 1.00 81.25 193 PHE A CA 1
ATOM 1485 C C . PHE A 1 193 ? -2.418 -7.844 11.012 1.00 81.25 193 PHE A C 1
ATOM 1487 O O . PHE A 1 193 ? -1.555 -7.558 10.183 1.00 81.25 193 PHE A O 1
ATOM 1494 N N . SER A 1 194 ? -3.196 -8.922 10.878 1.00 81.69 194 SER A N 1
ATOM 1495 C CA . SER A 1 194 ? -3.071 -9.886 9.773 1.00 81.69 194 SER A CA 1
ATOM 1496 C C . SER A 1 194 ? -3.330 -9.239 8.408 1.00 81.69 194 SER A C 1
ATOM 1498 O O . SER A 1 194 ? -2.570 -9.449 7.463 1.00 81.69 194 SER A O 1
ATOM 1500 N N . VAL A 1 195 ? -4.359 -8.392 8.315 1.00 77.50 195 VAL A N 1
ATOM 1501 C CA . VAL A 1 195 ? -4.684 -7.628 7.098 1.00 77.50 195 VAL A CA 1
ATOM 1502 C C . VAL A 1 195 ? -3.590 -6.610 6.777 1.00 77.50 195 VAL A C 1
ATOM 1504 O O . VAL A 1 195 ? -3.197 -6.465 5.618 1.00 77.50 195 VAL A O 1
ATOM 1507 N N . SER A 1 196 ? -3.049 -5.939 7.797 1.00 78.69 196 SER A N 1
ATOM 1508 C CA . SER A 1 196 ? -1.924 -5.013 7.632 1.00 78.69 196 SER A CA 1
ATOM 1509 C C . SER A 1 196 ? -0.691 -5.725 7.059 1.00 78.69 196 SER A C 1
ATOM 1511 O O . SER A 1 196 ? -0.143 -5.302 6.038 1.00 78.69 196 SER A O 1
ATOM 1513 N N . MET A 1 197 ? -0.312 -6.874 7.621 1.00 74.75 197 MET A N 1
ATOM 1514 C CA . MET A 1 197 ? 0.799 -7.696 7.121 1.00 74.75 197 MET A CA 1
ATOM 1515 C C . MET A 1 197 ? 0.567 -8.204 5.690 1.00 74.75 197 MET A C 1
ATOM 1517 O O . MET A 1 197 ? 1.496 -8.229 4.874 1.00 74.75 197 MET A O 1
ATOM 1521 N N . ALA A 1 198 ? -0.675 -8.566 5.351 1.00 71.62 198 ALA A N 1
ATOM 1522 C CA . ALA A 1 198 ? -1.043 -8.939 3.989 1.00 71.62 198 ALA A CA 1
ATOM 1523 C C . ALA A 1 198 ? -0.846 -7.767 3.008 1.00 71.62 198 ALA A C 1
ATOM 1525 O O . ALA A 1 198 ? -0.328 -7.974 1.905 1.00 71.62 198 ALA A O 1
ATOM 1526 N N . SER A 1 199 ? -1.161 -6.537 3.431 1.00 69.44 199 SER A N 1
ATOM 1527 C CA . SER A 1 199 ? -1.019 -5.332 2.604 1.00 69.44 199 SER A CA 1
ATOM 1528 C C . SER A 1 199 ? 0.443 -4.953 2.313 1.00 69.44 199 SER A C 1
ATOM 1530 O O . SER A 1 199 ? 0.757 -4.560 1.190 1.00 69.44 199 SER A O 1
ATOM 1532 N N . HIS A 1 200 ? 1.365 -5.170 3.261 1.00 66.62 200 HIS A N 1
ATOM 1533 C CA . HIS A 1 200 ? 2.778 -4.763 3.165 1.00 66.62 200 HIS A CA 1
ATOM 1534 C C . HIS A 1 200 ? 3.654 -5.565 2.177 1.00 66.62 200 HIS A C 1
ATOM 1536 O O . HIS A 1 200 ? 4.843 -5.287 2.056 1.00 66.62 200 HIS A O 1
ATOM 1542 N N . GLY A 1 201 ? 3.095 -6.526 1.437 1.00 59.00 201 GLY A N 1
ATOM 1543 C CA . GLY A 1 201 ? 3.826 -7.298 0.419 1.00 59.00 201 GLY A CA 1
ATOM 1544 C C . GLY A 1 201 ? 3.086 -7.458 -0.905 1.00 59.00 201 GLY A C 1
ATOM 1545 O O . GLY A 1 201 ? 3.387 -8.378 -1.658 1.00 59.00 201 GLY A O 1
ATOM 1546 N N . SER A 1 202 ? 2.093 -6.610 -1.182 1.00 61.97 202 SER A N 1
ATOM 1547 C CA . SER A 1 202 ? 1.354 -6.673 -2.444 1.00 61.97 202 SER A CA 1
ATOM 1548 C C . SER A 1 202 ? 2.139 -5.991 -3.566 1.00 61.97 202 SER A C 1
ATOM 1550 O O . SER A 1 202 ? 2.476 -4.810 -3.475 1.00 61.97 202 SER A O 1
ATOM 1552 N N . VAL A 1 203 ? 2.412 -6.731 -4.642 1.00 62.41 203 VAL A N 1
ATOM 1553 C CA . VAL A 1 203 ? 2.940 -6.167 -5.890 1.00 62.41 203 VAL A CA 1
ATOM 1554 C C . VAL A 1 203 ? 1.924 -5.162 -6.432 1.00 62.41 203 VAL A C 1
ATOM 1556 O O . VAL A 1 203 ? 0.734 -5.461 -6.523 1.00 62.41 203 VAL A O 1
ATOM 1559 N N . ASP A 1 204 ? 2.393 -3.971 -6.806 1.00 70.88 204 ASP A N 1
ATOM 1560 C CA . ASP A 1 204 ? 1.573 -2.957 -7.473 1.00 70.88 204 ASP A CA 1
ATOM 1561 C C . ASP A 1 204 ? 0.876 -3.582 -8.693 1.00 70.88 204 ASP A C 1
ATOM 1563 O O . ASP A 1 204 ? 1.527 -3.966 -9.671 1.00 70.88 204 ASP A O 1
ATOM 1567 N N . GLY A 1 205 ? -0.455 -3.687 -8.637 1.00 73.94 205 GLY A N 1
ATOM 1568 C CA . GLY A 1 205 ? -1.251 -4.328 -9.684 1.00 73.94 205 GLY A CA 1
ATOM 1569 C C . GLY A 1 205 ? -1.046 -3.690 -11.059 1.00 73.94 205 GLY A C 1
ATOM 1570 O O . GLY A 1 205 ? -1.115 -4.376 -12.078 1.00 73.94 205 GLY A O 1
ATOM 1571 N N . SER A 1 206 ? -0.699 -2.398 -11.111 1.00 77.56 206 SER A N 1
ATOM 1572 C CA . SER A 1 206 ? -0.366 -1.726 -12.367 1.00 77.56 206 SER A CA 1
ATOM 1573 C C . SER A 1 206 ? 0.956 -2.228 -12.957 1.00 77.56 206 SER A C 1
ATOM 1575 O O . SER A 1 206 ? 1.064 -2.400 -14.173 1.00 77.56 206 SER A O 1
ATOM 1577 N N . LYS A 1 207 ? 1.961 -2.503 -12.111 1.00 81.31 207 LYS A N 1
ATOM 1578 C CA . LYS A 1 207 ? 3.249 -3.072 -12.537 1.00 81.31 207 LYS A CA 1
ATOM 1579 C C . LYS A 1 207 ? 3.069 -4.499 -13.018 1.00 81.31 207 LYS A C 1
ATOM 1581 O O . LYS A 1 207 ? 3.575 -4.835 -14.083 1.00 81.31 207 LYS A O 1
ATOM 1586 N N . ALA A 1 208 ? 2.293 -5.296 -12.296 1.00 83.19 208 ALA A N 1
ATOM 1587 C CA . ALA A 1 208 ? 2.039 -6.668 -12.695 1.00 83.19 208 ALA A CA 1
ATOM 1588 C C . ALA A 1 208 ? 1.261 -6.782 -14.009 1.00 83.19 208 ALA A C 1
ATOM 1590 O O . ALA A 1 208 ? 1.626 -7.580 -14.866 1.00 83.19 208 ALA A O 1
ATOM 1591 N N . LYS A 1 209 ? 0.247 -5.931 -14.226 1.00 85.44 209 LYS A N 1
ATOM 1592 C CA . LYS A 1 209 ? -0.478 -5.884 -15.504 1.00 85.44 209 LYS A CA 1
ATOM 1593 C C . LYS A 1 209 ? 0.449 -5.541 -16.674 1.00 85.44 209 LYS A C 1
ATOM 1595 O O . LYS A 1 209 ? 0.326 -6.133 -17.743 1.00 85.44 209 LYS A O 1
ATOM 1600 N N . ARG A 1 210 ? 1.391 -4.608 -16.477 1.00 87.25 210 ARG A N 1
ATOM 1601 C CA . ARG A 1 210 ? 2.414 -4.271 -17.483 1.00 87.25 210 ARG A CA 1
ATOM 1602 C C . ARG A 1 210 ? 3.373 -5.435 -17.741 1.00 87.25 210 ARG A C 1
ATOM 1604 O O . ARG A 1 210 ? 3.636 -5.729 -18.901 1.00 87.25 210 ARG A O 1
ATOM 1611 N N . ALA A 1 211 ? 3.852 -6.104 -16.693 1.00 87.25 211 ALA A N 1
ATOM 1612 C CA . ALA A 1 211 ? 4.719 -7.276 -16.816 1.00 87.25 211 ALA A CA 1
ATOM 1613 C C . ALA A 1 211 ? 4.021 -8.414 -17.582 1.00 87.25 211 ALA A C 1
ATOM 1615 O O . ALA A 1 211 ? 4.576 -8.941 -18.543 1.00 87.25 211 ALA A O 1
ATOM 1616 N N . ALA A 1 212 ? 2.762 -8.711 -17.240 1.00 87.94 212 ALA A N 1
ATOM 1617 C CA . ALA A 1 212 ? 1.931 -9.671 -17.965 1.00 87.94 212 ALA A CA 1
ATOM 1618 C C . ALA A 1 212 ? 1.827 -9.312 -19.451 1.00 87.94 212 ALA A C 1
ATOM 1620 O O . ALA A 1 212 ? 2.134 -10.135 -20.308 1.00 87.94 212 ALA A O 1
ATOM 1621 N N . ALA A 1 213 ? 1.452 -8.067 -19.760 1.00 89.94 213 ALA A N 1
ATOM 1622 C CA . ALA A 1 213 ? 1.313 -7.607 -21.137 1.00 89.94 213 ALA A CA 1
ATOM 1623 C C . ALA A 1 213 ? 2.620 -7.745 -21.934 1.00 89.94 213 ALA A C 1
ATOM 1625 O O . ALA A 1 213 ? 2.578 -8.151 -23.089 1.00 89.94 213 ALA A O 1
ATOM 1626 N N . ASN A 1 214 ? 3.776 -7.455 -21.331 1.00 87.50 214 ASN A N 1
ATOM 1627 C CA . ASN A 1 214 ? 5.074 -7.622 -21.990 1.00 87.50 214 ASN A CA 1
ATOM 1628 C C . ASN A 1 214 ? 5.380 -9.089 -22.304 1.00 87.50 214 ASN A C 1
ATOM 1630 O O . ASN A 1 214 ? 5.820 -9.399 -23.410 1.00 87.50 214 ASN A O 1
ATOM 1634 N N . VAL A 1 215 ? 5.146 -9.985 -21.342 1.00 88.12 215 VAL A N 1
ATOM 1635 C CA . VAL A 1 215 ? 5.404 -11.421 -21.500 1.00 88.12 215 VAL A CA 1
ATOM 1636 C C . VAL A 1 215 ? 4.477 -12.012 -22.559 1.00 88.12 215 VAL A C 1
ATOM 1638 O O . VAL A 1 215 ? 4.959 -12.628 -23.509 1.00 88.12 215 VAL A O 1
ATOM 1641 N N . PHE A 1 216 ? 3.169 -11.750 -22.467 1.00 89.00 216 PHE A N 1
ATOM 1642 C CA . PHE A 1 216 ? 2.195 -12.219 -23.457 1.00 89.00 216 PHE A CA 1
ATOM 1643 C C . PHE A 1 216 ? 2.440 -11.616 -24.843 1.00 89.00 216 PHE A C 1
ATOM 1645 O O . PHE A 1 216 ? 2.379 -12.339 -25.828 1.00 89.00 216 PHE A O 1
ATOM 1652 N N . LYS A 1 217 ? 2.868 -10.349 -24.945 1.00 88.25 217 LYS A N 1
ATOM 1653 C CA . LYS A 1 217 ? 3.267 -9.742 -26.229 1.00 88.25 217 LYS A CA 1
ATOM 1654 C C . LYS A 1 217 ? 4.392 -10.518 -26.927 1.00 88.25 217 LYS A C 1
ATOM 1656 O O . LYS A 1 217 ? 4.422 -10.551 -28.151 1.00 88.25 217 LYS A O 1
ATOM 1661 N N . ILE A 1 218 ? 5.322 -11.120 -26.182 1.00 86.31 218 ILE A N 1
ATOM 1662 C CA . ILE A 1 218 ? 6.429 -11.909 -26.753 1.00 86.31 218 ILE A CA 1
ATOM 1663 C C . ILE A 1 218 ? 5.988 -13.343 -27.082 1.00 86.31 218 ILE A C 1
ATOM 1665 O O . ILE A 1 218 ? 6.484 -13.922 -28.051 1.00 86.31 218 ILE A O 1
ATOM 1669 N N . ILE A 1 219 ? 5.097 -13.924 -26.272 1.00 86.19 219 ILE A N 1
ATOM 1670 C CA . ILE A 1 219 ? 4.582 -15.290 -26.458 1.00 86.19 219 ILE A CA 1
ATOM 1671 C C . ILE A 1 219 ? 3.608 -15.356 -27.641 1.00 86.19 219 ILE A C 1
ATOM 1673 O O . ILE A 1 219 ? 3.753 -16.234 -28.488 1.00 86.19 219 ILE A O 1
ATOM 1677 N N . ASP A 1 220 ? 2.670 -14.413 -27.724 1.00 89.19 220 ASP A N 1
ATOM 1678 C CA . ASP A 1 220 ? 1.587 -14.404 -28.717 1.00 89.19 220 ASP A CA 1
ATOM 1679 C C . ASP A 1 220 ? 2.023 -13.827 -30.072 1.00 89.19 220 ASP A C 1
ATOM 1681 O O . ASP A 1 220 ? 1.285 -13.893 -31.057 1.00 89.19 220 ASP A O 1
ATOM 1685 N N . ARG A 1 221 ? 3.232 -13.257 -30.154 1.00 87.31 221 ARG A N 1
ATOM 1686 C CA . ARG A 1 221 ? 3.783 -12.759 -31.415 1.00 87.31 221 ARG A CA 1
ATOM 1687 C C . ARG A 1 221 ? 4.063 -13.920 -32.367 1.00 87.31 221 ARG A C 1
ATOM 1689 O O . ARG A 1 221 ? 4.925 -14.757 -32.095 1.00 87.31 221 ARG A O 1
ATOM 1696 N N . VAL A 1 222 ? 3.413 -13.883 -33.527 1.00 86.94 222 VAL A N 1
ATOM 1697 C CA . VAL A 1 222 ? 3.722 -14.743 -34.673 1.00 86.94 222 VAL A CA 1
ATOM 1698 C C . VAL A 1 222 ? 4.881 -14.112 -35.461 1.00 86.94 222 VAL A C 1
ATOM 1700 O O . VAL A 1 222 ? 4.744 -12.959 -35.880 1.00 86.94 222 VAL A O 1
ATOM 1703 N N . PRO A 1 223 ? 6.026 -14.803 -35.621 1.00 86.31 223 PRO A N 1
ATOM 1704 C CA . PRO A 1 223 ? 7.143 -14.307 -36.423 1.00 86.31 223 PRO A CA 1
ATOM 1705 C C . PRO A 1 223 ? 6.784 -14.308 -37.913 1.00 86.31 223 PRO A C 1
ATOM 1707 O O . PRO A 1 223 ? 6.024 -15.158 -38.374 1.00 86.31 223 PRO A O 1
ATOM 1710 N N . GLU A 1 224 ? 7.356 -13.377 -38.675 1.00 83.81 224 GLU A N 1
ATOM 1711 C CA . GLU A 1 224 ? 7.172 -13.335 -40.134 1.00 83.81 224 GLU A CA 1
ATOM 1712 C C . GLU A 1 224 ? 7.860 -14.527 -40.818 1.00 83.81 224 GLU A C 1
ATOM 1714 O O . GLU A 1 224 ? 7.331 -15.111 -41.761 1.00 83.81 224 GLU A O 1
ATOM 1719 N N . ILE A 1 225 ? 9.013 -14.935 -40.280 1.00 82.50 225 ILE A N 1
ATOM 1720 C CA . ILE A 1 225 ? 9.748 -16.132 -40.689 1.00 82.50 225 ILE A CA 1
ATOM 1721 C C . ILE A 1 225 ? 9.726 -17.109 -39.514 1.00 82.50 225 ILE A C 1
ATOM 1723 O O . ILE A 1 225 ? 10.504 -16.982 -38.568 1.00 82.50 225 ILE A O 1
ATOM 1727 N N . ASP A 1 226 ? 8.813 -18.079 -39.558 1.00 82.69 226 ASP A N 1
ATOM 1728 C CA . ASP A 1 226 ? 8.658 -19.068 -38.492 1.00 82.69 226 ASP A CA 1
ATOM 1729 C C . ASP A 1 226 ? 9.561 -20.286 -38.719 1.00 82.69 226 ASP A C 1
ATOM 1731 O O . ASP A 1 226 ? 9.199 -21.231 -39.420 1.00 82.69 226 ASP A O 1
ATOM 1735 N N . ALA A 1 227 ? 10.725 -20.292 -38.067 1.00 79.75 227 ALA A N 1
ATOM 1736 C CA . ALA A 1 227 ? 11.666 -21.413 -38.112 1.00 79.75 227 ALA A CA 1
ATOM 1737 C C . ALA A 1 227 ? 11.125 -22.710 -37.475 1.00 79.75 227 ALA A C 1
ATOM 1739 O O . ALA A 1 227 ? 11.716 -23.773 -37.647 1.00 79.75 227 ALA A O 1
ATOM 1740 N N . THR A 1 228 ? 10.025 -22.636 -36.717 1.00 81.94 228 THR A N 1
ATOM 1741 C CA . THR A 1 228 ? 9.383 -23.801 -36.085 1.00 81.94 228 THR A CA 1
ATOM 1742 C C . THR A 1 228 ? 8.208 -24.350 -36.892 1.00 81.94 228 THR A C 1
ATOM 1744 O O . THR A 1 228 ? 7.658 -25.395 -36.543 1.00 81.94 228 THR A O 1
ATOM 1747 N N . SER A 1 229 ? 7.824 -23.669 -37.975 1.00 84.12 229 SER A N 1
ATOM 1748 C CA . SER A 1 229 ? 6.768 -24.130 -38.867 1.00 84.12 229 SER A CA 1
ATOM 1749 C C . SER A 1 229 ? 7.248 -25.308 -39.713 1.00 84.12 229 SER A C 1
ATOM 1751 O O . SER A 1 229 ? 8.323 -25.275 -40.306 1.00 84.12 229 SER A O 1
ATOM 1753 N N . THR A 1 230 ? 6.419 -26.344 -39.817 1.00 81.25 230 THR A N 1
ATOM 1754 C CA . THR A 1 230 ? 6.606 -27.449 -40.771 1.00 81.25 230 THR A CA 1
ATOM 1755 C C . THR A 1 230 ? 5.990 -27.152 -42.138 1.00 81.25 230 THR A C 1
ATOM 1757 O O . THR A 1 230 ? 6.024 -27.999 -43.029 1.00 81.25 230 THR A O 1
ATOM 1760 N N . ALA A 1 231 ? 5.410 -25.961 -42.319 1.00 77.56 231 ALA A N 1
ATOM 1761 C CA . ALA A 1 231 ? 4.873 -25.534 -43.599 1.00 77.56 231 ALA A CA 1
ATOM 1762 C C . ALA A 1 231 ? 6.023 -25.230 -44.568 1.00 77.56 231 ALA A C 1
ATOM 1764 O O . ALA A 1 231 ? 6.803 -24.305 -44.360 1.00 77.56 231 ALA A O 1
ATOM 1765 N N . GLY A 1 232 ? 6.121 -26.019 -45.631 1.00 80.44 232 GLY A N 1
ATOM 1766 C CA . GLY A 1 232 ? 7.157 -25.883 -46.645 1.00 80.44 232 GLY A CA 1
ATOM 1767 C C . GLY A 1 232 ? 7.307 -27.161 -47.458 1.00 80.44 232 GLY A C 1
ATOM 1768 O O . GLY A 1 232 ? 6.733 -28.200 -47.132 1.00 80.44 232 GLY A O 1
ATOM 1769 N N . VAL A 1 233 ? 8.077 -27.083 -48.539 1.00 84.75 233 VAL A N 1
ATOM 1770 C CA . VAL A 1 233 ? 8.415 -28.253 -49.352 1.00 84.75 233 VAL A CA 1
ATOM 1771 C C . VAL A 1 233 ? 9.701 -28.858 -48.805 1.00 84.75 233 VAL A C 1
ATOM 1773 O O . VAL A 1 233 ? 10.754 -28.226 -48.845 1.00 84.75 233 VAL A O 1
ATOM 1776 N N . VAL A 1 234 ? 9.622 -30.091 -48.306 1.00 83.44 234 VAL A N 1
ATOM 1777 C CA . VAL A 1 234 ? 10.801 -30.867 -47.904 1.00 83.44 234 VAL A CA 1
ATOM 1778 C C . VAL A 1 234 ? 11.247 -31.705 -49.097 1.00 83.44 234 VAL A C 1
ATOM 1780 O O . VAL A 1 234 ? 10.544 -32.621 -49.523 1.00 83.44 234 VAL A O 1
ATOM 1783 N N . LEU A 1 235 ? 12.407 -31.375 -49.660 1.00 85.44 235 LEU A N 1
ATOM 1784 C CA . LEU A 1 235 ? 12.972 -32.089 -50.803 1.00 85.44 235 LEU A CA 1
ATOM 1785 C C . LEU A 1 235 ? 13.714 -33.356 -50.326 1.00 85.44 235 LEU A C 1
ATOM 1787 O O . LEU A 1 235 ? 14.534 -33.260 -49.414 1.00 85.44 235 LEU A O 1
ATOM 1791 N N . PRO A 1 236 ? 13.482 -34.536 -50.935 1.00 83.62 236 PRO A N 1
ATOM 1792 C CA . PRO A 1 236 ? 14.135 -35.789 -50.534 1.00 83.62 236 PRO A CA 1
ATOM 1793 C C . PRO A 1 236 ? 15.616 -35.874 -50.944 1.00 83.62 236 PRO A C 1
ATOM 1795 O O . PRO A 1 236 ? 16.366 -36.670 -50.386 1.00 83.62 236 PRO A O 1
ATOM 1798 N N . SER A 1 237 ? 16.045 -35.074 -51.923 1.00 85.25 237 SER A N 1
ATOM 1799 C CA . SER A 1 237 ? 17.428 -34.980 -52.397 1.00 85.25 237 SER A CA 1
ATOM 1800 C C . SER A 1 237 ? 17.690 -33.559 -52.899 1.00 85.25 237 SER A C 1
ATOM 1802 O O . SER A 1 237 ? 16.835 -32.976 -53.565 1.00 85.25 237 SER A O 1
ATOM 1804 N N . ILE A 1 238 ? 18.851 -32.995 -52.557 1.00 87.75 238 ILE A N 1
ATOM 1805 C CA . ILE A 1 238 ? 19.263 -31.630 -52.909 1.00 87.75 238 ILE A CA 1
ATOM 1806 C C . ILE A 1 238 ? 20.581 -31.716 -53.686 1.00 87.75 238 ILE A C 1
ATOM 1808 O O . ILE A 1 238 ? 21.560 -32.251 -53.172 1.00 87.75 238 ILE A O 1
ATOM 1812 N N . GLN A 1 239 ? 20.605 -31.184 -54.914 1.00 85.56 239 GLN A N 1
ATOM 1813 C CA . GLN A 1 239 ? 21.822 -31.063 -55.736 1.00 85.56 239 GLN A CA 1
ATOM 1814 C C . GLN A 1 239 ? 22.651 -29.808 -55.416 1.00 85.56 239 GLN A C 1
ATOM 1816 O O . GLN A 1 239 ? 23.832 -29.772 -55.740 1.00 85.56 239 GLN A O 1
ATOM 1821 N N . GLY A 1 240 ? 22.061 -28.815 -54.739 1.00 82.00 240 GLY A N 1
ATOM 1822 C CA . GLY A 1 240 ? 22.772 -27.625 -54.258 1.00 82.00 240 GLY A CA 1
ATOM 1823 C C . GLY A 1 240 ? 22.968 -26.513 -55.291 1.00 82.00 240 GLY A C 1
ATOM 1824 O O . GLY A 1 240 ? 23.831 -25.667 -55.084 1.00 82.00 240 GLY A O 1
ATOM 1825 N N . ASP A 1 241 ? 22.189 -26.501 -56.376 1.00 86.50 241 ASP A N 1
ATOM 1826 C CA . ASP A 1 241 ? 22.186 -25.395 -57.339 1.00 86.50 241 ASP A CA 1
ATOM 1827 C C . ASP A 1 241 ? 21.394 -24.204 -56.767 1.00 86.50 241 ASP A C 1
ATOM 1829 O O . ASP A 1 241 ? 20.228 -24.354 -56.390 1.00 86.50 241 ASP A O 1
ATOM 1833 N N . ILE A 1 242 ? 22.047 -23.048 -56.618 1.00 85.62 242 ILE A N 1
ATOM 1834 C CA . ILE A 1 242 ? 21.497 -21.846 -55.974 1.00 85.62 242 ILE A CA 1
ATOM 1835 C C . ILE A 1 242 ? 21.637 -20.683 -56.952 1.00 85.62 242 ILE A C 1
ATOM 1837 O O . ILE A 1 242 ? 22.752 -20.319 -57.321 1.00 85.62 242 ILE A O 1
ATOM 1841 N N . ASP A 1 243 ? 20.510 -20.072 -57.309 1.00 86.50 243 ASP A N 1
ATOM 1842 C CA . ASP A 1 243 ? 20.439 -18.902 -58.186 1.00 86.50 243 ASP A CA 1
ATOM 1843 C C . ASP A 1 243 ? 19.763 -17.731 -57.453 1.00 86.50 243 ASP A C 1
ATOM 1845 O O . ASP A 1 243 ? 18.787 -17.923 -56.721 1.00 86.50 243 ASP A O 1
ATOM 1849 N N . PHE A 1 244 ? 20.281 -16.517 -57.637 1.00 82.44 244 PHE A N 1
ATOM 1850 C CA . PHE A 1 244 ? 19.717 -15.284 -57.083 1.00 82.44 244 PHE A CA 1
ATOM 1851 C C . PHE A 1 244 ? 19.269 -14.402 -58.244 1.00 82.44 244 PHE A C 1
ATOM 1853 O O . PHE A 1 244 ? 20.079 -14.007 -59.073 1.00 82.44 244 PHE A O 1
ATOM 1860 N N . GLN A 1 245 ? 17.979 -14.075 -58.302 1.00 81.19 245 GLN A N 1
ATOM 1861 C CA . GLN A 1 245 ? 17.426 -13.277 -59.396 1.00 81.19 245 GLN A CA 1
ATOM 1862 C C . GLN A 1 245 ? 16.992 -11.902 -58.888 1.00 81.19 245 GLN A C 1
ATOM 1864 O O . GLN A 1 245 ? 15.915 -11.769 -58.306 1.00 81.19 245 GLN A O 1
ATOM 1869 N N . ALA A 1 246 ? 17.836 -10.887 -59.118 1.00 76.69 246 ALA A N 1
ATOM 1870 C CA . ALA A 1 246 ? 17.569 -9.474 -58.832 1.00 76.69 246 ALA A CA 1
ATOM 1871 C C . ALA A 1 246 ? 17.042 -9.231 -57.404 1.00 76.69 246 ALA A C 1
ATOM 1873 O O . ALA A 1 246 ? 16.034 -8.551 -57.183 1.00 76.69 246 ALA A O 1
ATOM 1874 N N . ALA A 1 247 ? 17.717 -9.820 -56.416 1.00 71.31 247 ALA A N 1
ATOM 1875 C CA . ALA A 1 247 ? 17.272 -9.770 -55.030 1.00 71.31 247 ALA A CA 1
ATOM 1876 C C . ALA A 1 247 ? 17.609 -8.413 -54.387 1.00 71.31 247 ALA A C 1
ATOM 1878 O O . ALA A 1 247 ? 18.762 -7.982 -54.351 1.00 71.31 247 ALA A O 1
ATOM 1879 N N . HIS A 1 248 ? 16.601 -7.750 -53.816 1.00 75.50 248 HIS A N 1
ATOM 1880 C CA . HIS A 1 248 ? 16.774 -6.513 -53.055 1.00 75.50 248 HIS A CA 1
ATOM 1881 C C . HIS A 1 248 ? 16.557 -6.767 -51.561 1.00 75.50 248 HIS A C 1
ATOM 1883 O O . HIS A 1 248 ? 15.446 -7.058 -51.125 1.00 75.50 248 HIS A O 1
ATOM 1889 N N . LEU A 1 249 ? 17.618 -6.614 -50.765 1.00 74.31 249 LEU A N 1
ATOM 1890 C CA . LEU A 1 249 ? 17.574 -6.754 -49.309 1.00 74.31 249 LEU A CA 1
ATOM 1891 C C . LEU A 1 249 ? 17.539 -5.376 -48.633 1.00 74.31 249 LEU A C 1
ATOM 1893 O O . LEU A 1 249 ? 18.324 -4.486 -48.968 1.00 74.31 249 LEU A O 1
ATOM 1897 N N . ARG A 1 250 ? 16.674 -5.213 -47.627 1.00 73.12 250 ARG A N 1
ATOM 1898 C CA . ARG A 1 250 ? 16.669 -4.053 -46.728 1.00 73.12 250 ARG A CA 1
ATOM 1899 C C . ARG A 1 250 ? 16.623 -4.522 -45.277 1.00 73.12 250 ARG A C 1
ATOM 1901 O O . ARG A 1 250 ? 15.674 -5.188 -44.881 1.00 73.12 250 ARG A O 1
ATOM 1908 N N . VAL A 1 251 ? 17.625 -4.132 -44.489 1.00 70.00 251 VAL A N 1
ATOM 1909 C CA . VAL A 1 251 ? 17.678 -4.436 -43.050 1.00 70.00 251 VAL A CA 1
ATOM 1910 C C . VAL A 1 251 ? 16.807 -3.430 -42.273 1.00 70.00 251 VAL A C 1
ATOM 1912 O O . VAL A 1 251 ? 16.950 -2.227 -42.512 1.00 70.00 251 VAL A O 1
ATOM 1915 N N . PRO A 1 252 ? 15.911 -3.873 -41.367 1.00 62.06 252 PRO A N 1
ATOM 1916 C CA . PRO A 1 252 ? 14.946 -2.994 -40.696 1.00 62.06 252 PRO A CA 1
ATOM 1917 C C . PRO A 1 252 ? 15.549 -1.959 -39.731 1.00 62.06 252 PRO A C 1
ATOM 1919 O O . PRO A 1 252 ? 15.072 -0.827 -39.705 1.00 62.06 252 PRO A O 1
ATOM 1922 N N . ASP A 1 253 ? 16.582 -2.314 -38.955 1.00 57.69 253 ASP A N 1
ATOM 1923 C CA . ASP A 1 253 ? 17.116 -1.457 -37.872 1.00 57.69 253 ASP A CA 1
ATOM 1924 C C . ASP A 1 253 ? 18.219 -0.481 -38.333 1.00 57.69 253 ASP A C 1
ATOM 1926 O O . ASP A 1 253 ? 18.548 0.496 -37.658 1.00 57.69 253 ASP A O 1
ATOM 1930 N N . ALA A 1 254 ? 18.751 -0.668 -39.544 1.00 54.44 254 ALA A N 1
ATOM 1931 C CA . ALA A 1 254 ? 19.728 0.241 -40.128 1.00 54.44 254 ALA A CA 1
ATOM 1932 C C . ALA A 1 254 ? 19.025 1.463 -40.739 1.00 54.44 254 ALA A C 1
ATOM 1934 O O . ALA A 1 254 ? 18.854 1.589 -41.957 1.00 54.44 254 ALA A O 1
ATOM 1935 N N . ALA A 1 255 ? 18.643 2.412 -39.885 1.00 48.59 255 ALA A N 1
ATOM 1936 C CA . ALA A 1 255 ? 18.514 3.792 -40.317 1.00 48.59 255 ALA A CA 1
ATOM 1937 C C . ALA A 1 255 ? 19.861 4.227 -40.930 1.00 48.59 255 ALA A C 1
ATOM 1939 O O . ALA A 1 255 ? 20.817 4.523 -40.223 1.00 48.59 255 ALA A O 1
ATOM 1940 N N . ALA A 1 256 ? 19.880 4.258 -42.265 1.00 49.12 256 ALA A N 1
ATOM 1941 C CA . ALA A 1 256 ? 20.932 4.735 -43.158 1.00 49.12 256 ALA A CA 1
ATOM 1942 C C . ALA A 1 256 ? 22.102 3.766 -43.462 1.00 49.12 256 ALA A C 1
ATOM 1944 O O . ALA A 1 256 ? 23.037 3.605 -42.688 1.00 49.12 256 ALA A O 1
ATOM 1945 N N . ARG A 1 257 ? 22.111 3.310 -44.728 1.00 45.25 257 ARG A N 1
ATOM 1946 C CA . ARG A 1 257 ? 23.283 2.926 -45.545 1.00 45.25 257 ARG A CA 1
ATOM 1947 C C . ARG A 1 257 ? 23.884 1.534 -45.329 1.00 45.25 257 ARG A C 1
ATOM 1949 O O . ARG A 1 257 ? 25.054 1.423 -45.011 1.00 45.25 257 ARG A O 1
ATOM 1956 N N . HIS A 1 258 ? 23.156 0.492 -45.715 1.00 47.00 258 HIS A N 1
ATOM 1957 C CA . HIS A 1 258 ? 23.763 -0.583 -46.509 1.00 47.00 258 HIS A CA 1
ATOM 1958 C C . HIS A 1 258 ? 22.716 -1.127 -47.480 1.00 47.00 258 HIS A C 1
ATOM 1960 O O . HIS A 1 258 ? 21.923 -2.005 -47.160 1.00 47.00 258 HIS A O 1
ATOM 1966 N N . HIS A 1 259 ? 22.685 -0.530 -48.672 1.00 49.06 259 HIS A N 1
ATOM 1967 C CA . HIS A 1 259 ? 22.081 -1.159 -49.836 1.00 49.06 259 HIS A CA 1
ATOM 1968 C C . HIS A 1 259 ? 23.126 -2.120 -50.399 1.00 49.06 259 HIS A C 1
ATOM 1970 O O . HIS A 1 259 ? 24.250 -1.698 -50.662 1.00 49.06 259 HIS A O 1
ATOM 1976 N N . LEU A 1 260 ? 22.769 -3.389 -50.569 1.00 50.28 260 LEU A N 1
ATOM 1977 C CA . LEU A 1 260 ? 23.447 -4.266 -51.518 1.00 50.28 260 LEU A CA 1
ATOM 1978 C C . LEU A 1 260 ? 22.696 -4.090 -52.846 1.00 50.28 260 LEU A C 1
ATOM 1980 O O . LEU A 1 260 ? 21.587 -4.613 -52.975 1.00 50.28 260 LEU A O 1
ATOM 1984 N N . PRO A 1 261 ? 23.181 -3.260 -53.787 1.00 41.69 261 PRO A N 1
ATOM 1985 C CA . PRO A 1 261 ? 22.542 -3.149 -55.086 1.00 41.69 261 PRO A CA 1
ATOM 1986 C C . PRO A 1 261 ? 22.857 -4.405 -55.906 1.00 41.69 261 PRO A C 1
ATOM 1988 O O . PRO A 1 261 ? 24.017 -4.638 -56.218 1.00 41.69 261 PRO A O 1
ATOM 1991 N N . GLY A 1 262 ? 21.814 -5.168 -56.242 1.00 54.47 262 GLY A N 1
ATOM 1992 C CA . GLY A 1 262 ? 21.790 -6.171 -57.312 1.00 54.47 262 GLY A CA 1
ATOM 1993 C C . GLY A 1 262 ? 22.806 -7.308 -57.189 1.00 54.47 262 GLY A C 1
ATOM 1994 O O . GLY A 1 262 ? 23.922 -7.188 -57.690 1.00 54.47 262 GLY A O 1
ATOM 1995 N N . LEU A 1 263 ? 22.374 -8.421 -56.590 1.00 44.06 263 LEU A N 1
ATOM 1996 C CA . LEU A 1 263 ? 22.830 -9.756 -56.991 1.00 44.06 263 LEU A CA 1
ATOM 1997 C C . LEU A 1 263 ? 21.863 -10.284 -58.053 1.00 44.06 263 LEU A C 1
ATOM 1999 O O . LEU A 1 263 ? 20.632 -10.208 -57.799 1.00 44.06 263 LEU A O 1
#

Radius of gyration: 32.36 Å; Cα contacts (8 Å, |Δi|>4): 146; chains: 1; bounding box: 64×69×93 Å

Secondary structure (DSSP, 8-state):
-TTS-HHHHHSGGG-HHHHHHHHHHHHHHHHHHHHHHHHHHHHHHHHHHHHHHHHHHH-HHHHHHHHHHHHHHHHHHHHHHHHHHHHHHHHHT-HHHHHHHHHHHHHHHTHHHHHHTTTHHHHHHHHHHHHHHHHHHHHHHHHHHHHHHHHHHHHHHHHHHHHHHHHHHHHHTTSS-HHHHHHHHHHHHHHHHHHHHHHTT---HHHHHHHHHHHHHHHSPPPSS-TT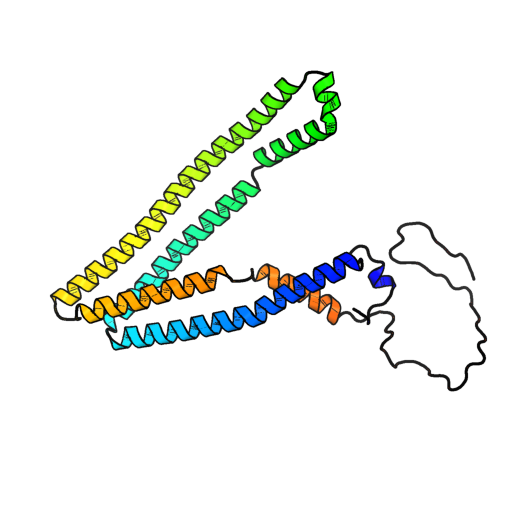---S---S---------S-----SS--S-------

Mean predicted aligned error: 11.78 Å